Protein AF-A0A849G4I5-F1 (afdb_monomer_lite)

Radius of gyration: 24.37 Å; chains: 1; bounding box: 52×39×66 Å

Structure (mmCIF, N/CA/C/O backbone):
data_AF-A0A849G4I5-F1
#
_entry.id   AF-A0A849G4I5-F1
#
loop_
_atom_site.group_PDB
_atom_site.id
_atom_site.type_symbol
_atom_site.label_atom_id
_atom_site.label_alt_id
_atom_site.label_comp_id
_atom_site.label_asym_id
_atom_site.label_entity_id
_atom_site.label_seq_id
_atom_site.pdbx_PDB_ins_code
_atom_site.Cartn_x
_atom_site.Cartn_y
_atom_site.Cartn_z
_atom_site.occupancy
_atom_site.B_iso_or_equiv
_atom_site.auth_seq_id
_atom_site.auth_comp_id
_atom_site.auth_asym_id
_atom_site.auth_atom_id
_atom_site.pdbx_PDB_model_num
ATOM 1 N N . MET A 1 1 ? 16.549 16.801 -21.253 1.00 51.91 1 MET A N 1
ATOM 2 C CA . MET A 1 1 ? 15.344 16.477 -22.054 1.00 51.91 1 MET A CA 1
ATOM 3 C C . MET A 1 1 ? 15.715 15.483 -23.152 1.00 51.91 1 MET A C 1
ATOM 5 O O . MET A 1 1 ? 16.879 15.487 -23.543 1.00 51.91 1 MET A O 1
ATOM 9 N N . PRO A 1 2 ? 14.800 14.614 -23.624 1.00 62.91 2 PRO A N 1
ATOM 10 C CA . PRO A 1 2 ? 15.071 13.743 -24.768 1.00 62.91 2 PRO A CA 1
ATOM 11 C C . PRO A 1 2 ? 15.453 14.592 -25.987 1.00 62.91 2 PRO A C 1
ATOM 13 O O . PRO A 1 2 ? 14.759 15.556 -26.303 1.00 62.91 2 PRO A O 1
ATOM 16 N N . VAL A 1 3 ? 16.558 14.258 -26.652 1.00 73.12 3 VAL A N 1
ATOM 17 C CA . VAL A 1 3 ? 17.015 14.987 -27.844 1.00 73.12 3 VAL A CA 1
ATOM 18 C C . VAL A 1 3 ? 16.046 14.696 -28.995 1.00 73.12 3 VAL A C 1
ATOM 20 O O . VAL A 1 3 ? 15.722 13.534 -29.256 1.00 73.12 3 VAL A O 1
ATOM 23 N N . LYS A 1 4 ? 15.542 15.739 -29.669 1.00 69.81 4 LYS A N 1
ATOM 24 C CA . LYS A 1 4 ? 14.712 15.572 -30.875 1.00 69.81 4 LYS A CA 1
ATOM 25 C C . 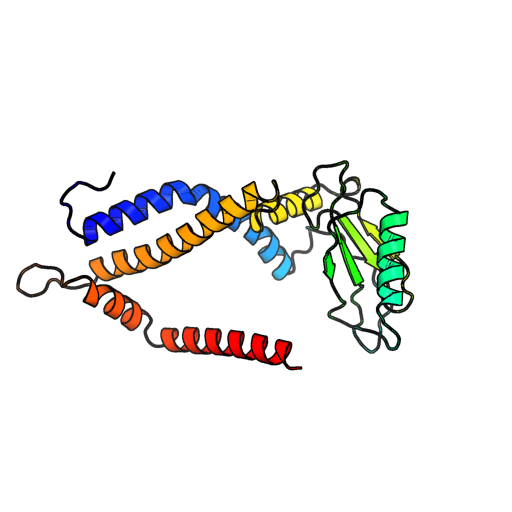LYS A 1 4 ? 15.527 14.822 -31.936 1.00 69.81 4 LYS A C 1
ATOM 27 O O . LYS A 1 4 ? 16.663 15.192 -32.199 1.00 69.81 4 LYS A O 1
ATOM 32 N N . GLY A 1 5 ? 14.958 13.760 -32.509 1.00 73.81 5 GLY A N 1
ATOM 33 C CA . GLY A 1 5 ? 15.637 12.903 -33.492 1.00 73.81 5 GLY A CA 1
ATOM 34 C C . GLY A 1 5 ? 16.499 11.777 -32.905 1.00 73.81 5 GLY A C 1
ATOM 35 O O . GLY A 1 5 ? 17.074 11.012 -33.669 1.00 73.81 5 GLY A O 1
ATOM 36 N N . ALA A 1 6 ? 16.577 11.633 -31.575 1.00 74.75 6 ALA A N 1
ATOM 37 C CA . ALA A 1 6 ? 17.298 10.520 -30.961 1.00 74.75 6 ALA A CA 1
ATOM 38 C C . ALA A 1 6 ? 16.664 9.164 -31.298 1.00 74.75 6 ALA A C 1
ATOM 40 O O . ALA A 1 6 ? 15.434 9.026 -31.338 1.00 74.75 6 ALA A O 1
ATOM 41 N N . ASP A 1 7 ? 17.514 8.149 -31.448 1.00 82.00 7 ASP A N 1
ATOM 42 C CA . ASP A 1 7 ? 17.072 6.782 -31.667 1.00 82.00 7 ASP A CA 1
ATOM 43 C C . ASP A 1 7 ? 16.205 6.274 -30.485 1.00 82.00 7 ASP A C 1
ATOM 45 O O . ASP A 1 7 ? 16.305 6.767 -29.346 1.00 82.00 7 ASP A O 1
ATOM 49 N N . PRO A 1 8 ? 15.341 5.268 -30.711 1.00 79.81 8 PRO A N 1
ATOM 50 C CA . PRO A 1 8 ? 14.417 4.780 -29.691 1.00 79.81 8 PRO A CA 1
ATOM 51 C C . PRO A 1 8 ? 15.086 4.301 -28.394 1.00 79.81 8 PRO A C 1
ATOM 53 O O . PRO A 1 8 ? 14.484 4.429 -27.323 1.00 79.81 8 PRO A O 1
ATOM 56 N N . ARG A 1 9 ? 16.311 3.756 -28.451 1.00 79.50 9 ARG A N 1
ATOM 57 C CA . ARG A 1 9 ? 17.055 3.288 -27.270 1.00 79.50 9 ARG A CA 1
ATOM 58 C C . ARG A 1 9 ? 17.538 4.473 -26.445 1.00 79.50 9 ARG A C 1
ATOM 60 O O . ARG A 1 9 ? 17.309 4.487 -25.232 1.00 79.50 9 ARG A O 1
ATOM 67 N N . THR A 1 10 ? 18.127 5.480 -27.083 1.00 83.75 10 THR A N 1
ATOM 68 C CA . THR A 1 10 ? 18.564 6.706 -26.399 1.00 83.75 10 THR A CA 1
ATOM 69 C C . THR A 1 10 ? 17.386 7.434 -25.759 1.00 83.75 10 THR A C 1
ATOM 71 O O . THR A 1 10 ? 17.468 7.850 -24.599 1.00 83.75 10 THR A O 1
ATOM 74 N N . ARG A 1 11 ? 16.243 7.507 -26.452 1.00 85.75 11 ARG A N 1
ATOM 75 C CA . ARG A 1 11 ? 15.014 8.105 -25.915 1.00 85.75 11 ARG A CA 1
ATOM 76 C C . ARG A 1 11 ? 14.490 7.358 -24.685 1.00 85.75 11 ARG A C 1
ATOM 78 O O . ARG A 1 11 ? 14.180 8.001 -23.686 1.00 85.75 11 ARG A O 1
ATOM 85 N N . ARG A 1 12 ? 14.431 6.019 -24.718 1.00 86.62 12 ARG A N 1
ATOM 86 C CA . ARG A 1 12 ? 14.020 5.203 -23.555 1.00 86.62 12 ARG A CA 1
ATOM 87 C C . ARG A 1 12 ? 14.953 5.391 -22.363 1.00 86.62 12 ARG A C 1
ATOM 89 O O . ARG A 1 12 ? 14.475 5.606 -21.256 1.00 86.62 12 ARG A O 1
ATOM 96 N N . ALA A 1 13 ? 16.267 5.363 -22.585 1.00 88.31 13 ALA A N 1
ATOM 97 C CA . ALA A 1 13 ? 17.242 5.577 -21.517 1.00 88.31 13 ALA A CA 1
ATOM 98 C C . ALA A 1 13 ? 17.135 6.986 -20.907 1.00 88.31 13 ALA A C 1
ATOM 100 O O . ALA A 1 13 ? 17.281 7.145 -19.696 1.00 88.31 13 ALA A O 1
ATOM 101 N N . ALA A 1 14 ? 16.857 8.008 -21.724 1.00 91.75 14 ALA A N 1
ATOM 102 C CA . ALA A 1 14 ? 16.628 9.367 -21.244 1.00 91.75 14 ALA A CA 1
ATOM 103 C C . ALA A 1 14 ? 15.360 9.469 -20.383 1.00 91.75 14 ALA A C 1
ATOM 105 O O . ALA A 1 14 ? 15.426 10.040 -19.295 1.00 91.75 14 ALA A O 1
ATOM 106 N N . TRP A 1 15 ? 14.242 8.886 -20.832 1.00 92.38 15 TRP A N 1
ATOM 107 C CA . TRP A 1 15 ? 13.005 8.845 -20.047 1.00 92.38 15 TRP A CA 1
ATOM 108 C C . TRP A 1 15 ? 13.170 8.055 -18.750 1.00 92.38 15 TRP A C 1
ATOM 110 O O . TRP A 1 15 ? 12.799 8.564 -17.704 1.00 92.38 15 TRP A O 1
ATOM 120 N N . HIS A 1 16 ? 13.806 6.880 -18.788 1.00 94.38 16 HIS A N 1
ATOM 121 C CA . HIS A 1 16 ? 14.104 6.084 -17.593 1.00 94.38 16 HIS A CA 1
ATOM 122 C C . HIS A 1 16 ? 14.866 6.899 -16.540 1.00 94.38 16 HIS A C 1
ATOM 124 O O . HIS A 1 16 ? 14.446 6.966 -15.389 1.00 94.38 16 HIS A O 1
ATOM 130 N N . ARG A 1 17 ? 15.963 7.567 -16.934 1.00 94.69 17 ARG A N 1
ATOM 131 C CA . ARG A 1 17 ? 16.753 8.399 -16.010 1.00 94.69 17 ARG A CA 1
ATOM 132 C C . ARG A 1 17 ? 15.948 9.570 -15.457 1.00 94.69 17 ARG A C 1
ATOM 134 O O . ARG A 1 17 ? 16.022 9.836 -14.264 1.00 94.69 17 ARG A O 1
ATOM 141 N N . LEU A 1 18 ? 15.195 10.262 -16.315 1.00 95.62 18 LEU A N 1
ATOM 142 C CA . LEU A 1 18 ? 14.376 11.396 -15.896 1.00 95.62 18 LEU A CA 1
ATOM 143 C C . LEU A 1 18 ? 13.316 10.953 -14.882 1.00 95.62 18 LEU A C 1
ATOM 145 O O . LEU A 1 18 ? 13.235 11.530 -13.803 1.00 95.62 18 LEU A O 1
ATOM 149 N N . THR A 1 19 ? 12.560 9.900 -15.196 1.00 95.88 19 THR A N 1
ATOM 150 C CA . THR A 1 19 ? 11.563 9.328 -14.287 1.00 95.88 19 THR A CA 1
ATOM 151 C C . THR A 1 19 ? 12.204 8.864 -12.982 1.00 95.88 19 THR A C 1
ATOM 153 O O . THR A 1 19 ? 11.684 9.166 -11.914 1.00 95.88 19 THR A O 1
ATOM 156 N N . GLY A 1 20 ? 13.363 8.201 -13.047 1.00 96.00 20 GLY A N 1
ATOM 157 C CA . GLY A 1 20 ? 14.089 7.734 -11.866 1.00 96.00 20 GLY A CA 1
ATOM 158 C C . GLY A 1 20 ? 14.468 8.862 -10.907 1.00 96.00 20 GLY A C 1
ATOM 159 O O . GLY A 1 20 ? 14.247 8.728 -9.711 1.00 96.00 20 GLY A O 1
ATOM 160 N N . VAL A 1 21 ? 14.964 9.996 -11.414 1.00 96.88 21 VAL A N 1
ATOM 161 C CA . VAL A 1 21 ? 15.316 11.156 -10.573 1.00 96.88 21 VAL A CA 1
ATOM 162 C C . VAL A 1 21 ? 14.089 11.738 -9.870 1.00 96.88 21 VAL A C 1
ATOM 164 O O . VAL A 1 21 ? 14.151 12.023 -8.678 1.00 96.88 21 VAL A O 1
ATOM 167 N N . TRP A 1 22 ? 12.969 11.886 -10.581 1.00 95.56 22 TRP A N 1
ATOM 168 C CA . TRP A 1 22 ? 11.752 12.474 -10.010 1.00 95.56 22 TRP A CA 1
ATOM 169 C C . TRP A 1 22 ? 11.032 11.552 -9.025 1.00 95.56 22 TRP A C 1
ATOM 171 O O . TRP A 1 22 ? 10.398 12.033 -8.092 1.00 95.56 22 TRP A O 1
ATOM 181 N N . ILE A 1 23 ? 11.136 10.237 -9.216 1.00 96.38 23 ILE A N 1
ATOM 182 C CA . ILE A 1 23 ? 10.439 9.241 -8.391 1.00 96.38 23 ILE A CA 1
ATOM 183 C C . ILE A 1 23 ? 11.333 8.702 -7.264 1.00 96.38 23 ILE A C 1
ATOM 185 O O . ILE A 1 23 ? 10.830 8.130 -6.300 1.00 96.38 23 ILE A O 1
ATOM 189 N N . ALA A 1 24 ? 12.648 8.933 -7.311 1.00 96.19 24 ALA A N 1
ATOM 190 C CA . ALA A 1 24 ? 13.578 8.495 -6.272 1.00 96.19 24 ALA A CA 1
ATOM 191 C C . ALA A 1 24 ? 13.177 8.925 -4.846 1.00 96.19 24 ALA A C 1
ATOM 193 O O . ALA A 1 24 ? 13.181 8.054 -3.976 1.00 96.19 24 ALA A O 1
ATOM 194 N N . PRO A 1 25 ? 12.765 10.181 -4.569 1.00 95.00 25 PRO A N 1
ATOM 195 C CA . PRO A 1 25 ? 12.308 10.556 -3.229 1.00 95.00 25 PRO A CA 1
ATOM 196 C C . PRO A 1 25 ? 11.107 9.728 -2.758 1.00 95.00 25 PRO A C 1
ATOM 198 O O . PRO A 1 25 ? 11.078 9.275 -1.616 1.00 95.00 25 PRO A O 1
ATOM 201 N N . PHE A 1 26 ? 10.149 9.467 -3.653 1.00 94.81 26 PHE A N 1
ATOM 202 C CA . PHE A 1 26 ? 8.999 8.607 -3.378 1.00 94.81 26 PHE A CA 1
ATOM 203 C C . PHE A 1 26 ? 9.421 7.160 -3.086 1.00 94.81 26 PHE A C 1
ATOM 205 O O . PHE A 1 26 ? 8.926 6.566 -2.128 1.00 94.81 26 PHE A O 1
ATOM 212 N N . LEU A 1 27 ? 10.351 6.596 -3.866 1.00 94.75 27 LEU A N 1
ATOM 213 C CA . LEU A 1 27 ? 10.855 5.236 -3.645 1.00 94.75 27 LEU A CA 1
ATOM 214 C C . LEU A 1 27 ? 11.592 5.120 -2.315 1.00 94.75 27 LEU A C 1
ATOM 216 O O . LEU A 1 27 ? 11.387 4.147 -1.597 1.00 94.75 27 LEU A O 1
ATOM 220 N N . ILE A 1 28 ? 12.409 6.116 -1.966 1.00 95.50 28 ILE A N 1
ATOM 221 C CA . ILE A 1 28 ? 13.122 6.162 -0.686 1.00 95.50 28 ILE A CA 1
ATOM 222 C C . ILE A 1 28 ? 12.119 6.238 0.468 1.00 95.50 28 ILE A C 1
ATOM 224 O O . ILE A 1 28 ? 12.192 5.427 1.388 1.00 95.50 28 ILE A O 1
ATOM 228 N N . ALA A 1 29 ? 11.149 7.153 0.402 1.00 92.75 29 ALA A N 1
ATOM 229 C CA . ALA A 1 29 ? 10.120 7.288 1.430 1.00 92.75 29 ALA A CA 1
ATOM 230 C C . ALA A 1 29 ? 9.301 5.992 1.591 1.00 92.75 29 ALA A C 1
ATOM 232 O O . ALA A 1 29 ? 9.108 5.507 2.707 1.00 92.75 29 ALA A O 1
ATOM 233 N N . SER A 1 30 ? 8.894 5.381 0.476 1.00 91.88 30 SER A N 1
ATOM 234 C CA . SER A 1 30 ? 8.151 4.117 0.468 1.00 91.88 30 SER A CA 1
ATOM 235 C C . SER A 1 30 ? 8.985 2.954 1.009 1.00 91.88 30 SER A C 1
ATOM 237 O O . SER A 1 30 ? 8.466 2.124 1.756 1.00 91.88 30 SER A O 1
ATOM 239 N N . ALA A 1 31 ? 10.280 2.892 0.685 1.00 92.81 31 ALA A N 1
ATOM 240 C CA . ALA A 1 31 ? 11.199 1.875 1.195 1.00 92.81 31 ALA A CA 1
ATOM 241 C C . ALA A 1 31 ? 11.412 2.008 2.708 1.00 92.81 31 ALA A C 1
ATOM 243 O O . ALA A 1 31 ? 11.365 1.004 3.416 1.00 92.81 31 ALA A O 1
ATOM 244 N N . LEU A 1 32 ? 11.573 3.233 3.219 1.00 91.38 32 LEU A N 1
ATOM 245 C CA . LEU A 1 32 ? 11.675 3.493 4.658 1.00 91.38 32 LEU A CA 1
ATOM 246 C C . LEU A 1 32 ? 10.391 3.093 5.394 1.00 91.38 32 LEU A C 1
ATOM 248 O O . LEU A 1 32 ? 10.459 2.400 6.407 1.00 91.38 32 LEU A O 1
ATOM 252 N N . GLY A 1 33 ? 9.221 3.448 4.852 1.00 88.75 33 GLY A N 1
ATOM 253 C CA . GLY A 1 33 ? 7.939 2.981 5.386 1.00 88.75 33 GLY A CA 1
ATOM 254 C C . GLY A 1 33 ? 7.845 1.451 5.389 1.00 88.75 33 GLY A C 1
ATOM 255 O O . GLY A 1 33 ? 7.500 0.846 6.401 1.00 88.75 33 GLY A O 1
ATOM 256 N N . SER A 1 34 ? 8.248 0.814 4.286 1.00 88.25 34 SER A N 1
ATOM 257 C CA . SER A 1 34 ? 8.263 -0.651 4.145 1.00 88.25 34 SER A CA 1
ATOM 258 C C . SER A 1 34 ? 9.202 -1.333 5.140 1.00 88.25 34 SER A C 1
ATOM 260 O O . SER A 1 34 ? 8.882 -2.413 5.629 1.00 88.25 34 SER A O 1
ATOM 262 N N . ALA A 1 35 ? 10.338 -0.716 5.477 1.00 88.44 35 ALA A N 1
ATOM 263 C CA . ALA A 1 35 ? 11.288 -1.263 6.441 1.00 88.44 35 ALA A CA 1
ATOM 264 C C . ALA A 1 35 ? 10.671 -1.413 7.840 1.00 88.44 35 ALA A C 1
ATOM 266 O O . ALA A 1 35 ? 10.953 -2.397 8.520 1.00 88.44 35 ALA A O 1
ATOM 267 N N . VAL A 1 36 ? 9.778 -0.502 8.243 1.00 84.75 36 VAL A N 1
ATOM 268 C CA . VAL A 1 36 ? 9.032 -0.615 9.510 1.00 84.75 36 VAL A CA 1
ATOM 269 C C . VAL A 1 36 ? 8.116 -1.844 9.498 1.00 84.75 36 VAL A C 1
ATOM 271 O O . VAL A 1 36 ? 8.096 -2.615 10.458 1.00 84.75 36 VAL A O 1
ATOM 274 N N . PHE A 1 37 ? 7.397 -2.079 8.397 1.00 81.88 37 PHE A N 1
ATOM 275 C CA . PHE A 1 37 ? 6.544 -3.265 8.252 1.00 81.88 37 PHE A CA 1
ATOM 276 C C . PHE A 1 37 ? 7.353 -4.557 8.167 1.00 81.88 37 PHE A C 1
ATOM 278 O O . PHE A 1 37 ? 6.976 -5.551 8.784 1.00 81.88 37 PHE A O 1
ATOM 285 N N . PHE A 1 38 ? 8.480 -4.540 7.456 1.00 86.31 38 PHE A N 1
ATOM 286 C CA . PHE A 1 38 ? 9.391 -5.675 7.389 1.00 86.31 38 PHE A CA 1
ATOM 287 C C . PHE A 1 38 ? 9.959 -6.016 8.769 1.00 86.31 38 PHE A C 1
ATOM 289 O O . PHE A 1 38 ? 9.920 -7.177 9.162 1.00 86.31 38 PHE A O 1
ATOM 296 N N . ALA A 1 39 ? 10.403 -5.013 9.536 1.00 85.31 39 ALA A N 1
ATOM 297 C CA . ALA A 1 39 ? 10.867 -5.192 10.910 1.00 85.31 39 ALA A CA 1
ATOM 298 C C . ALA A 1 39 ? 9.790 -5.862 11.779 1.00 85.31 39 ALA A C 1
ATOM 300 O O . ALA A 1 39 ? 10.074 -6.835 12.474 1.00 85.31 39 ALA A O 1
ATOM 301 N N . ASN A 1 40 ? 8.540 -5.401 11.682 1.00 78.38 40 ASN A N 1
ATOM 302 C CA . ASN A 1 40 ? 7.423 -6.030 12.383 1.00 78.38 40 ASN A CA 1
ATOM 303 C C . ASN A 1 40 ? 7.191 -7.485 11.926 1.00 78.38 40 ASN A C 1
ATOM 305 O O . ASN A 1 40 ? 6.998 -8.367 12.760 1.00 78.38 40 ASN A O 1
ATOM 309 N N . ALA A 1 41 ? 7.259 -7.753 10.617 1.00 80.25 41 ALA A N 1
ATOM 310 C CA . ALA A 1 41 ? 7.061 -9.087 10.047 1.00 80.25 41 ALA A CA 1
ATOM 311 C C . ALA A 1 41 ? 8.133 -10.100 10.486 1.00 80.25 41 ALA A C 1
ATOM 313 O O . ALA A 1 41 ? 7.824 -11.277 10.650 1.00 80.25 41 ALA A O 1
ATOM 314 N N . VAL A 1 42 ? 9.371 -9.654 10.727 1.00 85.94 42 VAL A N 1
ATOM 315 C CA . VAL A 1 42 ? 10.456 -10.505 11.257 1.00 85.94 42 VAL A CA 1
ATOM 316 C C . VAL A 1 42 ? 10.476 -10.584 12.791 1.00 85.94 42 VAL A C 1
ATOM 318 O O . VAL A 1 42 ? 11.439 -11.075 13.374 1.00 85.94 42 VAL A O 1
ATOM 321 N N . GLY A 1 43 ? 9.415 -10.117 13.457 1.00 78.94 43 GLY A N 1
ATOM 322 C CA . GLY A 1 43 ? 9.228 -10.254 14.904 1.00 78.94 43 GLY A CA 1
ATOM 323 C C . GLY A 1 43 ? 9.750 -9.084 15.736 1.00 78.94 43 GLY A C 1
ATOM 324 O O . GLY A 1 43 ? 9.715 -9.147 16.966 1.00 78.94 43 GLY A O 1
ATOM 325 N N . TRP A 1 44 ? 10.194 -7.989 15.114 1.00 78.88 44 TRP A N 1
ATOM 326 C CA . TRP A 1 44 ? 10.614 -6.796 15.845 1.00 78.88 44 TRP A CA 1
ATOM 327 C C . TRP A 1 44 ? 9.397 -5.948 16.250 1.00 78.88 44 TRP A C 1
ATOM 329 O O . TRP A 1 44 ? 9.059 -4.941 15.624 1.00 78.88 44 TRP A O 1
ATOM 339 N N . LYS A 1 45 ? 8.719 -6.374 17.320 1.00 68.94 45 LYS A N 1
ATOM 340 C CA . LYS A 1 45 ? 7.445 -5.820 17.816 1.00 68.94 45 LYS A CA 1
ATOM 341 C C . LYS A 1 45 ? 7.576 -4.515 18.629 1.00 68.94 45 LYS A C 1
ATOM 343 O O . LYS A 1 45 ? 6.935 -4.357 19.659 1.00 68.94 45 LYS A O 1
ATOM 348 N N . VAL A 1 46 ? 8.408 -3.559 18.208 1.00 63.53 46 VAL A N 1
ATOM 349 C CA . VAL A 1 46 ? 8.642 -2.318 18.996 1.00 63.53 46 VAL A CA 1
ATOM 350 C C . VAL A 1 46 ? 7.632 -1.209 18.654 1.00 63.53 46 VAL A C 1
ATOM 352 O O . VAL A 1 46 ? 7.539 -0.200 19.345 1.00 63.53 46 VAL A O 1
ATOM 355 N N . TRP A 1 47 ? 6.831 -1.396 17.601 1.00 63.34 47 TRP A N 1
ATOM 356 C CA . TRP A 1 47 ? 6.102 -0.311 16.929 1.00 63.34 47 TRP A CA 1
ATOM 357 C C . TRP A 1 47 ? 4.632 -0.154 17.350 1.00 63.34 47 TRP A C 1
ATOM 359 O O . TRP A 1 47 ? 4.017 0.866 17.039 1.00 63.34 47 TRP A O 1
ATOM 369 N N . MET A 1 48 ? 4.053 -1.131 18.054 1.00 62.25 48 MET A N 1
ATOM 370 C CA . MET A 1 48 ? 2.703 -1.051 18.622 1.00 62.25 48 MET A CA 1
ATOM 371 C C . MET A 1 48 ? 2.665 -1.767 19.974 1.00 62.25 48 MET A C 1
ATOM 373 O O . MET A 1 48 ? 3.233 -2.853 20.075 1.00 62.25 48 MET A O 1
ATOM 377 N N . PRO A 1 49 ? 1.976 -1.214 20.985 1.00 64.94 49 PRO A N 1
ATOM 378 C CA . PRO A 1 49 ? 1.550 -1.999 22.131 1.00 64.94 49 PRO A CA 1
ATOM 379 C C . PRO A 1 49 ? 0.756 -3.196 21.626 1.00 64.94 49 PRO A C 1
ATOM 381 O O . PRO A 1 49 ? -0.089 -3.051 20.733 1.00 64.94 49 PRO A O 1
ATOM 384 N N . GLU A 1 50 ? 1.060 -4.375 22.157 1.00 67.75 50 GLU A N 1
ATOM 385 C CA . GLU A 1 50 ? 0.229 -5.533 21.879 1.00 67.75 50 GLU A CA 1
ATOM 386 C C . GLU A 1 50 ? -1.178 -5.253 22.417 1.00 67.75 50 GLU A C 1
ATOM 388 O O . GLU A 1 50 ? -1.312 -4.676 23.502 1.00 67.75 50 GLU A O 1
ATOM 393 N N . PRO A 1 51 ? -2.222 -5.570 21.634 1.00 69.00 51 PRO A N 1
ATOM 394 C CA . PRO A 1 51 ? -3.569 -5.484 22.152 1.00 69.00 51 PRO A CA 1
ATOM 395 C C . PRO A 1 51 ? -3.706 -6.444 23.332 1.00 69.00 51 PRO A C 1
ATOM 397 O O . PRO A 1 51 ? -3.091 -7.515 23.334 1.00 69.00 51 PRO A O 1
ATOM 400 N N . ASP A 1 52 ? -4.526 -6.068 24.305 1.00 72.25 52 ASP A N 1
ATOM 401 C CA . ASP A 1 52 ? -4.839 -6.932 25.432 1.00 72.25 52 ASP A CA 1
ATOM 402 C C . ASP A 1 52 ? -5.357 -8.269 24.899 1.00 72.25 52 ASP A C 1
ATOM 404 O O . ASP A 1 52 ? -6.216 -8.323 24.009 1.00 72.25 52 ASP A O 1
ATOM 408 N N . ALA A 1 53 ? -4.791 -9.356 25.422 1.00 69.56 53 ALA A N 1
ATOM 409 C CA . ALA A 1 53 ? -5.188 -10.691 25.020 1.00 69.56 53 ALA A CA 1
ATOM 410 C C . ALA A 1 53 ? -6.677 -10.883 25.334 1.00 69.56 53 ALA A C 1
ATOM 412 O O . ALA A 1 53 ? -7.113 -10.734 26.477 1.00 69.56 53 ALA A O 1
ATOM 413 N N . VAL A 1 54 ? -7.459 -11.231 24.315 1.00 80.12 54 VAL A N 1
ATOM 414 C CA . VAL A 1 54 ? -8.826 -11.714 24.516 1.00 80.12 54 VAL A CA 1
ATOM 415 C C . VAL A 1 54 ? -8.780 -13.182 24.922 1.00 80.12 54 VAL A C 1
ATOM 417 O O . VAL A 1 54 ? -7.822 -13.896 24.613 1.00 80.12 54 VAL A O 1
ATOM 420 N N . ALA A 1 55 ? -9.812 -13.642 25.631 1.00 81.81 55 ALA A N 1
ATOM 421 C CA . ALA A 1 55 ? -9.905 -15.041 26.027 1.00 81.81 55 ALA A CA 1
ATOM 422 C C . ALA A 1 55 ? -9.764 -15.956 24.800 1.00 81.81 55 ALA A C 1
ATOM 424 O O . ALA A 1 55 ? -10.353 -15.690 23.750 1.00 81.81 55 ALA A O 1
ATOM 425 N N . GLN A 1 56 ? -8.982 -17.029 24.942 1.00 85.19 56 GLN A N 1
ATOM 426 C CA . GLN A 1 56 ? -8.779 -17.999 23.873 1.00 85.19 56 GLN A CA 1
ATOM 427 C C . GLN A 1 56 ? -10.107 -18.686 23.538 1.00 85.19 56 GLN A C 1
ATOM 429 O O . GLN A 1 56 ? -10.776 -19.229 24.419 1.00 85.19 56 GLN A O 1
ATOM 434 N N . ARG A 1 57 ? -10.484 -18.659 22.260 1.00 87.56 57 ARG A N 1
ATOM 435 C CA . ARG A 1 57 ? -11.708 -19.290 21.748 1.00 87.56 57 ARG A CA 1
ATOM 436 C C . ARG A 1 57 ? -11.395 -20.581 20.992 1.00 87.56 57 ARG A C 1
ATOM 438 O O . ARG A 1 57 ? -10.235 -20.890 20.730 1.00 87.56 57 ARG A O 1
ATOM 445 N N . ALA A 1 58 ? -12.441 -21.335 20.653 1.00 86.50 58 ALA A N 1
ATOM 446 C CA . ALA A 1 58 ? -12.325 -22.495 19.768 1.00 86.50 58 ALA A CA 1
ATOM 447 C C . ALA A 1 58 ? -12.067 -22.059 18.315 1.00 86.50 58 ALA A C 1
ATOM 449 O O . ALA A 1 58 ? -11.149 -22.562 17.674 1.00 86.50 58 ALA A O 1
ATOM 450 N N . ASP A 1 59 ? -12.817 -21.057 17.850 1.00 87.62 59 ASP A N 1
ATOM 451 C CA . ASP A 1 59 ? -12.738 -20.511 16.497 1.00 87.62 59 ASP A CA 1
ATOM 452 C C . ASP A 1 59 ? -12.355 -19.017 16.514 1.00 87.62 59 ASP A C 1
ATOM 454 O O . ASP A 1 59 ? -12.665 -18.314 17.487 1.00 87.62 59 ASP A O 1
ATOM 458 N N . PRO A 1 60 ? -11.706 -18.493 15.449 1.00 85.81 60 PRO A N 1
ATOM 459 C CA . PRO A 1 60 ? -11.409 -17.063 15.311 1.00 85.81 60 PRO A CA 1
ATOM 460 C C . PRO A 1 60 ? -12.653 -16.190 15.467 1.00 85.81 60 PRO A C 1
ATOM 462 O O . PRO A 1 60 ? -12.651 -15.219 16.227 1.00 85.81 60 PRO A O 1
ATOM 465 N N . VAL A 1 61 ? -13.730 -16.598 14.798 1.00 88.62 61 VAL A N 1
ATOM 466 C CA . VAL A 1 61 ? -15.053 -15.987 14.880 1.00 88.62 61 VAL A CA 1
ATOM 467 C C . VAL A 1 61 ? -15.936 -16.912 15.726 1.00 88.62 61 VAL A C 1
ATOM 469 O O . VAL A 1 61 ? -16.241 -18.015 15.276 1.00 88.62 61 VAL A O 1
ATOM 472 N N . PRO A 1 62 ? -16.313 -16.520 16.957 1.00 87.88 62 PRO A N 1
ATOM 473 C CA . PRO A 1 62 ? -17.091 -17.380 17.840 1.00 87.88 62 PRO A CA 1
ATOM 474 C C . PRO A 1 62 ? -18.509 -17.626 17.323 1.00 87.88 62 PRO A C 1
ATOM 476 O O . PRO A 1 62 ? -19.092 -16.807 16.610 1.00 87.88 62 PRO A O 1
ATOM 479 N N . ALA A 1 63 ? -19.099 -18.736 17.768 1.00 86.31 63 ALA A N 1
ATOM 480 C CA . ALA A 1 63 ? -20.516 -19.003 17.567 1.00 86.31 63 ALA A CA 1
ATOM 481 C C . ALA A 1 63 ? -21.363 -17.856 18.148 1.00 86.31 63 ALA A C 1
ATOM 483 O O . ALA A 1 63 ? -21.187 -17.467 19.302 1.00 86.31 63 ALA A O 1
ATOM 484 N N . GLY A 1 64 ? -22.275 -17.316 17.336 1.00 84.88 64 GLY A N 1
ATOM 485 C CA . GLY A 1 64 ? -23.092 -16.155 17.703 1.00 84.88 64 GLY A CA 1
ATOM 486 C C . GLY A 1 64 ? -22.451 -14.796 17.401 1.00 84.88 64 GLY A C 1
ATOM 487 O O . GLY A 1 64 ? -23.073 -13.777 17.687 1.00 84.88 64 GLY A O 1
ATOM 488 N N . PHE A 1 65 ? -21.254 -14.753 16.803 1.00 90.25 65 PHE A N 1
ATOM 489 C CA . PHE A 1 65 ? -20.742 -13.519 16.213 1.00 90.25 65 PHE A CA 1
ATOM 490 C C . PHE A 1 65 ? -21.566 -13.152 14.975 1.00 90.25 65 PHE A C 1
ATOM 492 O O . PHE A 1 65 ? -21.583 -13.883 13.985 1.00 90.25 65 PHE A O 1
ATOM 499 N N . ASP A 1 66 ? -22.228 -12.003 15.027 1.00 91.62 66 ASP A N 1
ATOM 500 C CA . ASP A 1 66 ? -23.048 -11.473 13.946 1.00 91.62 66 ASP A CA 1
ATOM 501 C C . ASP A 1 66 ? -22.832 -9.960 13.770 1.00 91.62 66 ASP A C 1
ATOM 503 O O . ASP A 1 66 ? -21.997 -9.334 14.434 1.00 91.62 66 ASP A O 1
ATOM 507 N N . GLY A 1 67 ? -23.597 -9.356 12.858 1.00 90.69 67 GLY A N 1
ATOM 508 C CA . GLY A 1 67 ? -23.553 -7.911 12.635 1.00 90.69 67 GLY A CA 1
ATOM 509 C C . GLY A 1 67 ? -23.879 -7.099 13.892 1.00 90.69 67 GLY A C 1
ATOM 510 O O . GLY A 1 67 ? -23.262 -6.064 14.114 1.00 90.69 67 GLY A O 1
ATOM 511 N N . ALA A 1 68 ? -24.761 -7.590 14.768 1.00 93.19 68 ALA A N 1
ATOM 512 C CA . ALA A 1 68 ? -25.133 -6.880 15.987 1.00 93.19 68 ALA A CA 1
ATOM 513 C C . ALA A 1 68 ? -24.000 -6.876 17.024 1.00 93.19 68 ALA A C 1
ATOM 515 O O . ALA A 1 68 ? -23.840 -5.899 17.759 1.00 93.19 68 ALA A O 1
ATOM 516 N N . VAL A 1 69 ? -23.203 -7.948 17.106 1.00 93.12 69 VAL A N 1
ATOM 517 C CA . VAL A 1 69 ? -21.973 -7.970 17.918 1.00 93.12 69 VAL A CA 1
ATOM 518 C C . VAL A 1 69 ? -20.982 -6.932 17.400 1.00 93.12 69 VAL A C 1
ATOM 520 O O . VAL A 1 69 ? -20.445 -6.154 18.191 1.00 93.12 69 VAL A O 1
ATOM 523 N N . LEU A 1 70 ? -20.771 -6.886 16.084 1.00 92.50 70 LEU A N 1
ATOM 524 C CA . LEU A 1 70 ? -19.868 -5.913 15.476 1.00 92.50 70 LEU A CA 1
ATOM 525 C C . LEU A 1 70 ? -20.347 -4.471 15.701 1.00 92.50 70 LEU A C 1
ATOM 527 O O . LEU A 1 70 ? -19.545 -3.614 16.077 1.00 92.50 70 LEU A O 1
ATOM 531 N N . ASP A 1 71 ? -21.646 -4.217 15.551 1.00 93.00 71 ASP A N 1
ATOM 532 C CA . ASP A 1 71 ? -22.246 -2.907 15.802 1.00 93.00 71 ASP A CA 1
ATOM 533 C C . ASP A 1 71 ? -22.030 -2.460 17.248 1.00 93.00 71 ASP A C 1
ATOM 535 O O . ASP A 1 71 ? -21.655 -1.310 17.476 1.00 93.00 71 ASP A O 1
ATOM 539 N N . ARG A 1 72 ? -22.176 -3.361 18.232 1.00 94.12 72 ARG A N 1
ATOM 540 C CA . ARG A 1 72 ? -21.881 -3.042 19.641 1.00 94.12 72 ARG A CA 1
ATOM 541 C C . ARG A 1 72 ? -20.431 -2.621 19.847 1.00 94.12 72 ARG A C 1
ATOM 543 O O . ARG A 1 72 ? -20.187 -1.648 20.559 1.00 94.12 72 ARG A O 1
ATOM 550 N N . ILE A 1 73 ? -19.483 -3.302 19.203 1.00 92.12 73 ILE A N 1
ATOM 551 C CA . ILE A 1 73 ? 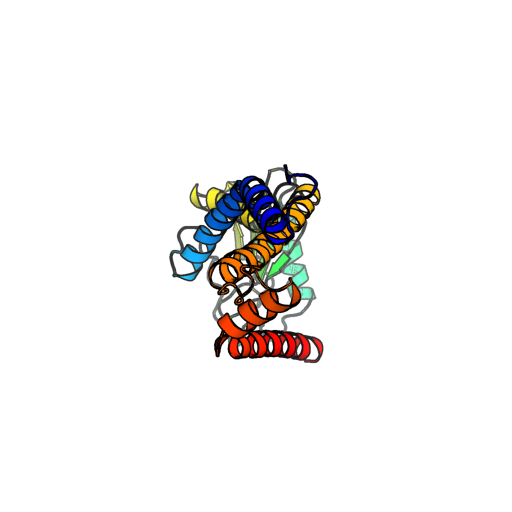-18.063 -2.936 19.276 1.00 92.12 73 ILE A CA 1
ATOM 552 C C . ILE A 1 73 ? -17.861 -1.544 18.670 1.00 92.12 73 ILE A C 1
ATOM 554 O O . ILE A 1 73 ? -17.295 -0.668 19.320 1.00 92.12 73 ILE A O 1
ATOM 558 N N . VAL A 1 74 ? -18.361 -1.309 17.454 1.00 90.50 74 VAL A N 1
ATOM 559 C CA . VAL A 1 74 ? -18.198 -0.029 16.746 1.00 90.50 74 VAL A CA 1
ATOM 560 C C . VAL A 1 74 ? -18.848 1.127 17.512 1.00 90.50 74 VAL A C 1
ATOM 562 O O . VAL A 1 74 ? -18.237 2.192 17.646 1.00 90.50 74 VAL A O 1
ATOM 565 N N . VAL A 1 75 ? -20.055 0.929 18.048 1.00 91.56 75 VAL A N 1
ATOM 566 C CA . VAL A 1 75 ? -20.741 1.905 18.906 1.00 91.56 75 VAL A CA 1
ATOM 567 C C . VAL A 1 75 ? -19.921 2.165 20.166 1.00 91.56 75 VAL A C 1
ATOM 569 O O . VAL A 1 75 ? -19.614 3.320 20.452 1.00 91.56 75 VAL A O 1
ATOM 572 N N . GLY A 1 76 ? -19.458 1.117 20.852 1.00 90.75 76 GLY A N 1
ATOM 573 C CA . GLY A 1 76 ? -18.628 1.252 22.049 1.00 90.75 76 GLY A CA 1
ATOM 574 C C . GLY A 1 76 ? -17.293 1.966 21.801 1.00 90.75 76 GLY A C 1
ATOM 575 O O . GLY A 1 76 ? -16.772 2.624 22.708 1.00 90.75 76 GLY A O 1
ATOM 576 N N . CYS A 1 77 ? -16.736 1.872 20.589 1.00 88.06 77 CYS A N 1
ATOM 577 C CA . CYS A 1 77 ? -15.560 2.642 20.182 1.00 88.06 77 CYS A CA 1
ATOM 578 C C . CYS A 1 77 ? -15.904 4.128 19.996 1.00 88.06 77 CYS A C 1
ATOM 580 O O . CYS A 1 77 ? -15.185 4.990 20.501 1.00 88.06 77 CYS A O 1
ATOM 582 N N . ARG A 1 78 ? -17.019 4.438 19.317 1.00 87.38 78 ARG A N 1
ATOM 583 C CA . ARG A 1 78 ? -17.485 5.819 19.086 1.00 87.38 78 ARG A CA 1
ATOM 584 C C . ARG A 1 78 ? -17.897 6.533 20.370 1.00 87.38 78 ARG A C 1
ATOM 586 O O . ARG A 1 78 ? -17.632 7.721 20.507 1.00 87.38 78 ARG A O 1
ATOM 593 N N . GLU A 1 79 ? -18.501 5.823 21.319 1.00 88.44 79 GLU A N 1
ATOM 594 C CA . GLU A 1 79 ? -18.849 6.378 22.635 1.00 88.44 79 GLU A CA 1
ATOM 595 C C . GLU A 1 79 ? -17.607 6.833 23.408 1.00 88.44 79 GLU A C 1
ATOM 597 O O . GLU A 1 79 ? -17.621 7.875 24.060 1.00 88.44 79 GLU A O 1
ATOM 602 N N . ARG A 1 80 ? -16.509 6.073 23.307 1.00 83.50 80 ARG A N 1
ATOM 603 C CA . ARG A 1 80 ? -15.236 6.403 23.962 1.00 83.50 80 ARG A CA 1
ATOM 604 C C . ARG A 1 80 ? -14.430 7.461 23.208 1.00 83.50 80 ARG A C 1
ATOM 606 O O . ARG A 1 80 ? -13.615 8.141 23.827 1.00 83.50 80 ARG A O 1
ATOM 613 N N . LEU A 1 81 ? -14.629 7.597 21.896 1.00 78.25 81 LEU A N 1
ATOM 614 C CA . LEU A 1 81 ? -13.968 8.601 21.068 1.00 78.25 81 LEU A CA 1
ATOM 615 C C . LEU A 1 81 ? -14.956 9.188 20.038 1.00 78.25 81 LEU A C 1
ATOM 617 O O . LEU A 1 81 ? -15.045 8.695 18.914 1.00 78.25 81 LEU A O 1
ATOM 621 N N . PRO A 1 82 ? -15.682 10.268 20.382 1.00 74.69 82 PRO A N 1
ATOM 622 C CA . PRO A 1 82 ? -16.723 10.837 19.517 1.00 74.69 82 PRO A CA 1
ATOM 623 C C . PRO A 1 82 ? -16.225 11.321 18.146 1.00 74.69 82 PRO A C 1
ATOM 625 O O . PRO A 1 82 ? -16.997 11.396 17.195 1.00 74.69 82 PRO A O 1
ATOM 628 N N . ALA A 1 83 ? -14.931 11.634 18.034 1.00 72.38 83 ALA A N 1
ATOM 629 C CA . ALA A 1 83 ? -14.278 12.063 16.797 1.00 72.38 83 ALA A CA 1
ATOM 630 C C . ALA A 1 83 ? -13.845 10.899 15.878 1.00 72.38 83 ALA A C 1
ATOM 632 O O . ALA A 1 83 ? -13.227 11.141 14.839 1.00 72.38 83 ALA A O 1
ATOM 633 N N . PHE A 1 84 ? -14.145 9.650 16.255 1.00 75.00 84 PHE A N 1
ATOM 634 C CA . PHE A 1 84 ? -13.735 8.441 15.544 1.00 75.00 84 PHE A CA 1
ATOM 635 C C . PHE A 1 84 ? -14.549 8.219 14.259 1.00 75.00 84 PHE A C 1
ATOM 637 O O . PHE A 1 84 ? -15.738 7.879 14.295 1.00 75.00 84 PHE A O 1
ATOM 644 N N . ARG A 1 85 ? -13.894 8.393 13.108 1.00 75.50 85 ARG A N 1
ATOM 645 C CA . ARG A 1 85 ? -14.480 8.256 11.762 1.00 75.50 85 ARG A CA 1
ATOM 646 C C . ARG A 1 85 ? -13.604 7.390 10.849 1.00 75.50 85 ARG A C 1
ATOM 648 O O . ARG A 1 85 ? -12.528 6.958 11.255 1.00 75.50 85 ARG A O 1
ATOM 655 N N . ASP A 1 86 ? -14.086 7.149 9.627 1.00 68.25 86 ASP A N 1
ATOM 656 C CA . ASP A 1 86 ? -13.389 6.403 8.565 1.00 68.25 86 ASP A CA 1
ATOM 657 C C .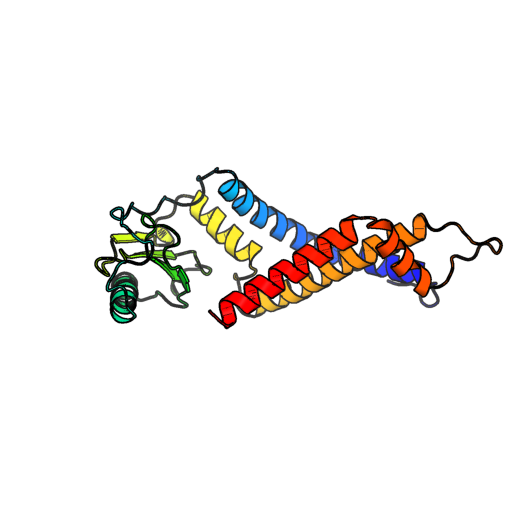 ASP A 1 86 ? -12.897 5.030 9.039 1.00 68.25 86 ASP A C 1
ATOM 659 O O . ASP A 1 86 ? -11.706 4.741 9.092 1.00 68.25 86 ASP A O 1
ATOM 663 N N . ILE A 1 87 ? -13.856 4.205 9.459 1.00 77.12 87 ILE A N 1
ATOM 664 C CA . ILE A 1 87 ? -13.593 2.986 10.214 1.00 77.12 87 ILE A CA 1
ATOM 665 C C . ILE A 1 87 ? -13.248 1.825 9.279 1.00 77.12 87 ILE A C 1
ATOM 667 O O . ILE A 1 87 ? -14.025 1.483 8.387 1.00 77.12 87 ILE A O 1
ATOM 671 N N . VAL A 1 88 ? -12.124 1.168 9.554 1.00 83.81 88 VAL A N 1
ATOM 672 C CA . VAL A 1 88 ? -11.783 -0.149 9.018 1.00 83.81 88 VAL A CA 1
ATOM 673 C C . VAL A 1 88 ? -11.885 -1.168 10.143 1.00 83.81 88 VAL A C 1
ATOM 675 O O . VAL A 1 88 ? -11.271 -1.023 11.198 1.00 83.81 88 VAL A O 1
ATOM 678 N N . VAL A 1 89 ? -12.664 -2.219 9.907 1.00 88.25 89 VAL A N 1
ATOM 679 C CA . VAL A 1 89 ? -12.782 -3.349 10.828 1.00 88.25 89 VAL A CA 1
ATOM 680 C C . VAL A 1 89 ? -11.881 -4.471 10.332 1.00 88.25 89 VAL A C 1
ATOM 682 O O . VAL A 1 89 ? -12.047 -4.962 9.215 1.00 88.25 89 VAL A O 1
ATOM 685 N N . LEU A 1 90 ? -10.944 -4.896 11.174 1.00 87.69 90 LEU A N 1
ATOM 686 C CA . LEU A 1 90 ? -10.156 -6.100 10.969 1.00 87.69 90 LEU A CA 1
ATOM 687 C C . LEU A 1 90 ? -10.762 -7.220 11.811 1.00 87.69 90 LEU A C 1
ATOM 689 O O . LEU A 1 90 ? -10.782 -7.167 13.044 1.00 87.69 90 LEU A O 1
ATOM 693 N N . MET A 1 91 ? -11.261 -8.230 11.107 1.00 89.81 91 MET A N 1
ATOM 694 C CA . MET A 1 91 ? -11.798 -9.445 11.703 1.00 89.81 91 MET A CA 1
ATOM 695 C C . MET A 1 91 ? -10.681 -10.292 12.330 1.00 89.81 91 MET A C 1
ATOM 697 O O . MET A 1 91 ? -9.556 -10.277 11.820 1.00 89.81 91 MET A O 1
ATOM 701 N N . PRO A 1 92 ? -10.978 -11.050 13.401 1.00 88.06 92 PRO A N 1
ATOM 702 C CA . PRO A 1 92 ? -10.005 -11.927 14.041 1.00 88.06 92 PRO A CA 1
ATOM 703 C C . PRO A 1 92 ? -9.524 -13.009 13.066 1.00 88.06 92 PRO A C 1
ATOM 705 O O . PRO A 1 92 ? -10.331 -13.708 12.451 1.00 88.06 92 PRO A O 1
ATOM 708 N N . GLY A 1 93 ? -8.203 -13.141 12.917 1.00 85.31 93 GLY A N 1
ATOM 709 C CA . GLY A 1 93 ? -7.577 -14.163 12.073 1.00 85.31 93 GLY A CA 1
ATOM 710 C C . GLY A 1 93 ? -7.296 -15.467 12.822 1.00 85.31 93 GLY A C 1
ATOM 711 O O . GLY A 1 93 ? -7.230 -16.531 12.209 1.00 85.31 93 GLY A O 1
ATOM 712 N N . SER A 1 94 ? -7.162 -15.389 14.147 1.00 86.44 94 SER A N 1
ATOM 713 C CA . SER A 1 94 ? -6.931 -16.509 15.059 1.00 86.44 94 SER A CA 1
ATOM 714 C C . SER A 1 94 ? -7.921 -16.504 16.240 1.00 86.44 94 SER A C 1
ATOM 716 O O . SER A 1 94 ? -8.501 -15.461 16.554 1.00 86.44 94 SER A O 1
ATOM 718 N N . PRO A 1 95 ? -8.110 -17.633 16.953 1.00 87.25 95 PRO A N 1
ATOM 719 C CA . PRO A 1 95 ? -8.990 -17.696 18.127 1.00 87.25 95 PRO A CA 1
ATOM 720 C C . PRO A 1 95 ? -8.565 -16.826 19.318 1.00 87.25 95 PRO A C 1
ATOM 722 O O . PRO A 1 95 ? -9.355 -16.643 20.242 1.00 87.25 95 PRO A O 1
ATOM 725 N N . ALA A 1 96 ? -7.337 -16.303 19.312 1.00 86.38 96 ALA A N 1
ATOM 726 C CA . ALA A 1 96 ? -6.831 -15.369 20.317 1.00 86.38 96 ALA A CA 1
ATOM 727 C C . ALA A 1 96 ? -6.819 -13.911 19.820 1.00 86.38 96 ALA A C 1
ATOM 729 O O . ALA A 1 96 ? -6.475 -13.008 20.581 1.00 86.38 96 ALA A O 1
ATOM 730 N N . ASP A 1 97 ? -7.197 -13.658 18.562 1.00 87.94 97 ASP A N 1
ATOM 731 C CA . ASP A 1 97 ? -7.189 -12.309 18.005 1.00 87.94 97 ASP A CA 1
ATOM 732 C C . ASP A 1 97 ? -8.457 -11.555 18.418 1.00 87.94 97 ASP A C 1
ATOM 734 O O . ASP A 1 97 ? -9.554 -12.112 18.371 1.00 87.94 97 ASP A O 1
ATOM 738 N N . PRO A 1 98 ? -8.374 -10.278 18.792 1.00 90.50 98 PRO A N 1
ATOM 739 C CA . PRO A 1 98 ? -9.564 -9.457 18.952 1.00 90.50 98 PRO A CA 1
ATOM 740 C C . PRO A 1 98 ? -10.117 -8.987 17.598 1.00 90.50 98 PRO A C 1
ATOM 742 O O . PRO A 1 98 ? -9.439 -9.044 16.570 1.00 90.50 98 PRO A O 1
ATOM 745 N N . VAL A 1 99 ? -11.323 -8.418 17.614 1.00 90.94 99 VAL A N 1
ATOM 746 C CA . VAL A 1 99 ? -11.765 -7.516 16.540 1.00 90.94 99 VAL A CA 1
ATOM 747 C C . VAL A 1 99 ? -11.017 -6.202 16.716 1.00 90.94 99 VAL A C 1
ATOM 749 O O . VAL A 1 99 ? -11.071 -5.595 17.789 1.00 90.94 99 VAL A O 1
ATOM 752 N N . ARG A 1 100 ? -10.323 -5.742 15.673 1.00 89.12 100 ARG A N 1
ATOM 753 C CA . ARG A 1 100 ? -9.670 -4.426 15.693 1.00 89.12 100 ARG A CA 1
ATOM 754 C C . ARG A 1 100 ? -10.482 -3.459 14.859 1.00 89.12 100 ARG A C 1
ATOM 756 O O . ARG A 1 100 ? -10.791 -3.728 13.702 1.00 89.12 100 ARG A O 1
ATOM 763 N N . VAL A 1 101 ? -10.805 -2.326 15.451 1.00 88.44 101 VAL A N 1
ATOM 764 C CA . VAL A 1 101 ? -11.489 -1.232 14.785 1.00 88.44 101 VAL A CA 1
ATOM 765 C C . VAL A 1 101 ? -10.490 -0.092 14.675 1.00 88.44 101 VAL A C 1
ATOM 767 O O . VAL A 1 101 ? -10.111 0.524 15.671 1.00 88.44 101 VAL A O 1
ATOM 770 N N . GLU A 1 102 ? -10.016 0.140 13.460 1.00 85.25 102 GLU A N 1
ATOM 771 C CA . GLU A 1 102 ? -9.066 1.193 13.129 1.00 85.25 102 GLU A CA 1
ATOM 772 C C . GLU A 1 102 ? -9.815 2.383 12.543 1.00 85.25 102 GLU A C 1
ATOM 774 O O . GLU A 1 102 ? -10.773 2.216 11.793 1.00 85.25 102 GLU A O 1
ATOM 779 N N . GLY A 1 103 ? -9.391 3.593 12.880 1.00 78.88 103 GLY A N 1
ATOM 780 C CA . GLY A 1 103 ? -10.034 4.796 12.366 1.00 78.88 103 GLY A CA 1
ATOM 781 C C . GLY A 1 103 ? -9.163 6.024 12.543 1.00 78.88 103 GLY A C 1
ATOM 782 O O . GLY A 1 103 ? -7.984 5.928 12.904 1.00 78.88 103 GLY A O 1
ATOM 783 N N . VAL A 1 104 ? -9.759 7.178 12.271 1.00 76.12 104 VAL A N 1
ATOM 784 C CA . VAL A 1 104 ? -9.114 8.484 12.415 1.00 76.12 104 VAL A CA 1
ATOM 785 C C . VAL A 1 104 ? -9.853 9.326 13.445 1.00 76.12 104 VAL A C 1
ATOM 787 O O . VAL A 1 104 ? -11.073 9.233 13.579 1.00 76.12 104 VAL A O 1
ATOM 790 N N . ASP A 1 105 ? -9.110 10.174 14.146 1.00 75.31 105 ASP A N 1
ATOM 791 C CA . ASP A 1 105 ? -9.661 11.240 14.981 1.00 75.31 105 ASP A CA 1
ATOM 792 C C . ASP A 1 105 ? -9.631 12.541 14.187 1.00 75.31 105 ASP A C 1
ATOM 794 O O . ASP A 1 105 ? -8.597 12.933 13.652 1.00 75.31 105 ASP A O 1
ATOM 798 N N . SER A 1 106 ? -10.778 13.207 14.066 1.00 68.94 106 SER A N 1
ATOM 799 C CA . SER A 1 106 ? -10.887 14.466 13.327 1.00 68.94 106 SER A CA 1
ATOM 800 C C . SER A 1 106 ? -10.218 15.668 14.004 1.00 68.94 106 SER A C 1
ATOM 802 O O . SER A 1 106 ? -10.106 16.715 13.369 1.00 68.94 106 SER A O 1
ATOM 804 N N . THR A 1 107 ? -9.827 15.557 15.275 1.00 67.62 107 THR A N 1
ATOM 805 C CA . THR A 1 107 ? -9.271 16.660 16.081 1.00 67.62 107 THR A CA 1
ATOM 806 C C . THR A 1 107 ? -7.745 16.734 16.047 1.00 67.62 107 THR A C 1
ATOM 808 O O . THR A 1 107 ? -7.176 17.789 16.323 1.00 67.62 107 THR A O 1
ATOM 811 N N . VAL A 1 108 ? -7.077 15.646 15.661 1.00 69.31 108 VAL A N 1
ATOM 812 C CA . VAL A 1 108 ? -5.619 15.557 15.529 1.00 69.31 108 VAL A CA 1
ATOM 813 C C . VAL A 1 108 ? -5.252 15.002 14.159 1.00 69.31 108 VAL A C 1
ATOM 815 O O . VAL A 1 108 ? -6.040 14.304 13.527 1.00 69.31 108 VAL A O 1
ATOM 818 N N . TRP A 1 109 ? -4.047 15.296 13.666 1.00 69.75 109 TRP A N 1
ATOM 819 C CA . TRP A 1 109 ? -3.560 14.631 12.457 1.00 69.75 109 TRP A CA 1
ATOM 820 C C . TRP A 1 109 ? -3.278 13.157 12.775 1.00 69.75 109 TRP A C 1
ATOM 822 O O . TRP A 1 109 ? -2.206 12.807 13.259 1.00 69.75 109 TRP A O 1
ATOM 832 N N . ALA A 1 110 ? -4.269 12.303 12.529 1.00 67.62 110 ALA A N 1
ATOM 833 C CA . ALA A 1 110 ? -4.177 10.859 12.668 1.00 67.62 110 ALA A CA 1
ATOM 834 C C . ALA A 1 110 ? -4.525 10.215 11.316 1.00 67.62 110 ALA A C 1
ATOM 836 O O . ALA A 1 110 ? -5.696 10.202 10.930 1.00 67.62 110 ALA A O 1
ATOM 837 N N . PRO A 1 111 ? -3.538 9.706 10.558 1.00 67.69 111 PRO A N 1
ATOM 838 C CA . PRO A 1 111 ? -3.818 8.903 9.375 1.00 67.69 111 PRO A CA 1
ATOM 839 C C . PRO A 1 111 ? -4.534 7.608 9.789 1.00 67.69 111 PRO A C 1
ATOM 841 O O . PRO A 1 111 ? -4.476 7.187 10.947 1.00 67.69 111 PRO A O 1
ATOM 844 N N . LEU A 1 112 ? -5.207 6.970 8.832 1.00 64.25 112 LEU A N 1
ATOM 845 C CA . LEU A 1 112 ? -5.926 5.715 9.057 1.00 64.25 112 LEU A CA 1
ATOM 846 C C . LEU A 1 112 ? -5.019 4.667 9.731 1.00 64.25 112 LEU A C 1
ATOM 848 O O . LEU A 1 112 ? -3.887 4.458 9.289 1.00 64.25 112 LEU A O 1
ATOM 852 N N . GLY A 1 113 ? -5.505 4.045 10.811 1.00 62.72 113 GLY A N 1
ATOM 853 C CA . GLY A 1 113 ? -4.724 3.112 11.640 1.00 62.72 113 GLY A CA 1
ATOM 854 C C . GLY A 1 113 ? -3.921 3.769 12.773 1.00 62.72 113 GLY A C 1
ATOM 855 O O . GLY A 1 113 ? -3.237 3.072 13.525 1.00 62.72 113 GLY A O 1
ATOM 856 N N . GLY A 1 114 ? -4.002 5.097 12.920 1.00 65.19 114 GLY A N 1
ATOM 857 C CA . GLY A 1 114 ? -3.395 5.848 14.025 1.00 65.19 114 GLY A CA 1
ATOM 858 C C . GLY A 1 114 ? -4.146 5.728 15.356 1.00 65.19 114 GLY A C 1
ATOM 859 O O . GLY A 1 114 ? -3.572 6.038 16.399 1.00 65.19 114 GLY A O 1
ATOM 860 N N . ILE A 1 115 ? -5.404 5.272 15.324 1.00 71.44 115 ILE A N 1
ATOM 861 C CA . ILE A 1 115 ? -6.214 4.949 16.502 1.00 71.44 115 ILE A CA 1
ATOM 862 C C . ILE A 1 115 ? -6.782 3.555 16.340 1.00 71.44 115 ILE A C 1
ATOM 864 O O . ILE A 1 115 ? -7.353 3.227 15.298 1.00 71.44 115 ILE A O 1
ATOM 868 N N . VAL A 1 116 ? -6.637 2.759 17.396 1.00 78.75 116 VAL A N 1
ATOM 869 C CA . VAL A 1 116 ? -7.110 1.381 17.426 1.00 78.75 116 VAL A CA 1
ATOM 870 C C . VAL A 1 116 ? -8.014 1.184 18.631 1.00 78.75 116 VAL A C 1
ATOM 872 O O . VAL A 1 116 ? -7.639 1.466 19.768 1.00 78.75 116 VAL A O 1
ATOM 875 N N . CYS A 1 117 ? -9.206 0.675 18.372 1.00 85.94 117 CYS A N 1
ATOM 876 C CA . CYS A 1 117 ? -10.123 0.174 19.376 1.00 85.94 117 CYS A CA 1
ATOM 877 C C . CYS A 1 117 ? -10.161 -1.355 19.278 1.00 85.94 117 CYS A C 1
ATOM 879 O O . CYS A 1 117 ? -10.209 -1.914 18.181 1.00 85.94 117 CYS A O 1
ATOM 881 N N . ILE A 1 118 ? -10.088 -2.028 20.421 1.00 88.50 118 ILE A N 1
ATOM 882 C CA . ILE A 1 118 ? -10.027 -3.485 20.516 1.00 88.50 118 ILE A CA 1
ATOM 883 C C . ILE A 1 118 ? -11.343 -3.974 21.108 1.00 88.50 118 ILE A C 1
ATOM 885 O O . ILE A 1 118 ? -11.722 -3.566 22.207 1.00 88.50 118 ILE A O 1
ATOM 889 N N . GLY A 1 119 ? -12.043 -4.824 20.363 1.00 90.12 119 GLY A N 1
ATOM 890 C CA . GLY A 1 119 ? -13.287 -5.456 20.778 1.00 90.12 119 GLY A CA 1
ATOM 891 C C . GLY A 1 119 ? -13.123 -6.958 20.956 1.00 90.12 119 GLY A C 1
ATOM 892 O O . GLY A 1 119 ? -12.500 -7.630 20.132 1.00 90.12 119 GLY A O 1
ATOM 893 N N . ASP A 1 120 ? -13.719 -7.497 22.011 1.00 90.94 120 ASP A N 1
ATOM 894 C CA . ASP A 1 120 ? -13.849 -8.936 22.188 1.00 90.94 120 ASP A CA 1
ATOM 895 C C . ASP A 1 120 ? -15.007 -9.462 21.319 1.00 90.94 120 ASP A C 1
ATOM 897 O O . ASP A 1 120 ? -16.161 -9.084 21.544 1.00 90.94 120 ASP A O 1
ATOM 901 N N . PRO A 1 121 ? -14.743 -10.340 20.333 1.00 90.75 121 PRO A N 1
ATOM 902 C CA . PRO A 1 121 ? -15.790 -10.886 19.475 1.00 90.75 121 PRO A CA 1
ATOM 903 C C . PRO A 1 121 ? -16.777 -11.799 20.215 1.00 90.75 121 PRO A C 1
ATOM 905 O O . PRO A 1 121 ? -17.870 -12.020 19.708 1.00 90.75 121 PRO A O 1
ATOM 908 N N . ALA A 1 122 ? -16.448 -12.343 21.390 1.00 90.25 122 ALA A N 1
ATOM 909 C CA . ALA A 1 122 ? -17.400 -13.170 22.136 1.00 90.25 122 ALA A CA 1
ATOM 910 C C . ALA A 1 122 ? -18.469 -12.322 22.840 1.00 90.25 122 ALA A C 1
ATOM 912 O O . ALA A 1 122 ? -19.639 -12.694 22.886 1.00 90.25 122 ALA A O 1
ATOM 913 N N . THR A 1 123 ? -18.069 -11.180 23.397 1.00 89.88 123 THR A N 1
ATOM 914 C CA . THR A 1 123 ? -18.945 -10.345 24.233 1.00 89.88 123 THR A CA 1
ATOM 915 C C . THR A 1 123 ? -19.474 -9.111 23.500 1.00 89.88 123 THR A C 1
ATOM 917 O O . THR A 1 123 ? -20.509 -8.553 23.872 1.00 89.88 123 THR A O 1
ATOM 920 N N . GLY A 1 124 ? -18.791 -8.675 22.440 1.00 90.06 124 GLY A N 1
ATOM 921 C CA . GLY A 1 124 ? -19.036 -7.397 21.777 1.00 90.06 124 GLY A CA 1
ATOM 922 C C . GLY A 1 124 ? -18.587 -6.189 22.604 1.00 90.06 124 GLY A C 1
ATOM 923 O O . GLY A 1 124 ? -18.972 -5.063 22.292 1.00 90.06 124 GLY A O 1
ATOM 924 N N . GLN A 1 125 ? -17.817 -6.403 23.677 1.00 91.50 125 GLN A N 1
ATOM 925 C CA . GLN A 1 125 ? -17.318 -5.327 24.526 1.00 91.50 125 GLN A CA 1
ATOM 926 C C . GLN A 1 125 ? -15.980 -4.800 24.019 1.00 91.50 125 GLN A C 1
ATOM 928 O O . GLN A 1 125 ? -15.110 -5.558 23.598 1.00 91.50 125 GLN A O 1
ATOM 933 N N . VAL A 1 126 ? -15.799 -3.485 24.109 1.00 90.94 126 VAL A N 1
ATOM 934 C CA . VAL A 1 126 ? -14.499 -2.846 23.888 1.00 90.94 126 VAL A CA 1
ATOM 935 C C . VAL A 1 126 ? -13.636 -3.046 25.127 1.00 90.94 126 VAL A C 1
ATOM 937 O O . VAL A 1 126 ? -13.969 -2.539 26.202 1.00 90.94 126 VAL A O 1
ATOM 940 N N . THR A 1 127 ? -12.533 -3.768 24.964 1.00 88.25 127 THR A N 1
ATOM 941 C CA . THR A 1 127 ? -11.593 -4.111 26.037 1.00 88.25 127 THR A CA 1
ATOM 942 C C . THR A 1 127 ? -10.485 -3.077 26.175 1.00 88.25 127 THR A C 1
ATOM 944 O O . THR A 1 127 ? -10.060 -2.781 27.286 1.00 88.25 127 THR A O 1
ATOM 947 N N . GLN A 1 128 ? -10.063 -2.471 25.064 1.00 86.00 128 GLN A N 1
ATOM 948 C CA . GLN A 1 128 ? -8.947 -1.532 25.042 1.00 86.00 128 GLN A CA 1
ATOM 949 C C . GLN A 1 128 ? -9.176 -0.432 24.004 1.00 86.00 128 GLN A C 1
ATOM 951 O O . GLN A 1 128 ? -9.754 -0.657 22.938 1.00 86.00 128 GLN A O 1
ATOM 956 N N . MET A 1 129 ? -8.679 0.768 24.304 1.00 82.12 129 MET A N 1
ATOM 957 C CA . MET A 1 129 ? -8.608 1.875 23.356 1.00 82.12 129 MET A CA 1
ATOM 958 C C . MET A 1 129 ? -7.188 2.434 23.338 1.00 82.12 129 MET A C 1
ATOM 960 O O . MET A 1 129 ? -6.583 2.656 24.384 1.00 82.12 129 MET A O 1
ATOM 964 N N . MET A 1 130 ? -6.667 2.649 22.137 1.00 78.44 130 MET A N 1
ATOM 965 C CA . MET A 1 130 ? -5.322 3.152 21.892 1.00 78.44 130 MET A CA 1
ATOM 966 C C . MET A 1 130 ? -5.441 4.461 21.104 1.00 78.44 130 MET A C 1
ATOM 968 O O . MET A 1 130 ? -5.380 4.440 19.869 1.00 78.44 130 MET A O 1
ATOM 972 N N . PRO A 1 131 ? -5.692 5.597 21.784 1.00 72.00 131 PRO A N 1
ATOM 973 C CA . PRO A 1 131 ? -5.769 6.892 21.126 1.00 72.00 131 PRO A CA 1
ATOM 974 C C . PRO A 1 131 ? -4.373 7.357 20.707 1.00 72.00 131 PRO A C 1
ATOM 976 O O . PRO A 1 131 ? -3.377 7.048 21.366 1.00 72.00 131 PRO A O 1
ATOM 979 N N . HIS A 1 132 ? -4.304 8.177 19.659 1.00 65.38 132 HIS A N 1
ATOM 980 C CA . HIS A 1 132 ? -3.041 8.686 19.120 1.00 65.38 132 HIS A CA 1
ATOM 981 C C . HIS A 1 132 ? -2.198 9.434 20.176 1.00 65.38 132 HIS A C 1
ATOM 983 O O . HIS A 1 132 ? -0.974 9.331 20.193 1.00 65.38 132 HIS A O 1
ATOM 989 N N . SER A 1 133 ? -2.857 10.132 21.110 1.00 58.25 133 SER A N 1
ATOM 990 C CA . SER A 1 133 ? -2.232 10.889 22.206 1.00 58.25 133 SER A CA 1
ATOM 991 C C . SER A 1 133 ? -1.585 10.027 23.298 1.00 58.25 133 SER A C 1
ATOM 993 O O . SER A 1 133 ? -0.799 10.543 24.087 1.00 58.25 133 SER A O 1
ATOM 995 N N . SER A 1 134 ? -1.887 8.726 23.352 1.00 57.19 134 SER A N 1
ATOM 996 C CA . SER A 1 134 ? -1.315 7.794 24.339 1.00 57.19 134 SER A CA 1
ATOM 997 C C . SER A 1 134 ? 0.004 7.151 23.888 1.00 57.19 134 SER A C 1
ATOM 999 O O . SER A 1 134 ? 0.570 6.315 24.595 1.00 57.19 134 SER A O 1
ATOM 1001 N N . GLY A 1 135 ? 0.496 7.508 22.697 1.00 58.75 135 GLY A N 1
ATOM 1002 C CA . GLY A 1 135 ? 1.576 6.783 22.050 1.00 58.75 135 GLY A CA 1
ATOM 1003 C C . GLY A 1 135 ? 2.987 7.148 22.502 1.00 58.75 135 GLY A C 1
ATOM 1004 O O . GLY A 1 135 ? 3.391 8.306 22.488 1.00 58.75 135 GLY A O 1
ATOM 1005 N N . ASN A 1 136 ? 3.789 6.122 22.806 1.00 70.62 136 ASN A N 1
ATOM 1006 C CA . ASN A 1 136 ? 5.255 6.203 22.818 1.00 70.62 136 ASN A CA 1
ATOM 1007 C C . ASN A 1 136 ? 5.755 6.714 21.444 1.00 70.62 136 ASN A C 1
ATOM 1009 O O . ASN A 1 136 ? 5.119 6.443 20.424 1.00 70.62 136 ASN A O 1
ATOM 1013 N N . ALA A 1 137 ? 6.910 7.390 21.385 1.00 75.56 137 ALA A N 1
ATOM 1014 C CA . ALA A 1 137 ? 7.551 7.891 20.160 1.00 75.56 137 ALA A CA 1
ATOM 1015 C C . ALA A 1 137 ? 7.555 6.869 19.005 1.00 75.56 137 ALA A C 1
ATOM 1017 O O . ALA A 1 137 ? 7.410 7.227 17.836 1.00 75.56 137 ALA A O 1
ATOM 1018 N N . MET A 1 138 ? 7.643 5.579 19.332 1.00 75.69 138 MET A N 1
ATOM 1019 C CA . MET A 1 138 ? 7.611 4.512 18.339 1.00 75.69 138 MET A CA 1
ATOM 1020 C C . MET A 1 138 ? 6.267 4.344 17.613 1.00 75.69 138 MET A C 1
ATOM 1022 O O . MET A 1 138 ? 6.244 4.026 16.423 1.00 75.69 138 MET A O 1
ATOM 1026 N N . GLN A 1 139 ? 5.147 4.609 18.287 1.00 74.69 139 GLN A N 1
ATOM 1027 C CA . GLN A 1 139 ? 3.821 4.585 17.666 1.00 74.69 139 GLN A CA 1
ATOM 1028 C C . GLN A 1 139 ? 3.642 5.746 16.688 1.00 74.69 139 GLN A C 1
ATOM 1030 O O . GLN A 1 139 ? 3.042 5.572 15.627 1.00 74.69 139 GLN A O 1
ATOM 1035 N N . VAL A 1 140 ? 4.209 6.915 17.002 1.00 77.38 140 VAL A N 1
ATOM 1036 C CA . VAL A 1 140 ? 4.223 8.064 16.087 1.00 77.38 140 VAL A CA 1
ATOM 1037 C C . VAL A 1 140 ? 5.008 7.711 14.827 1.00 77.38 140 VAL A C 1
ATOM 1039 O O . VAL A 1 140 ? 4.497 7.895 13.723 1.00 77.38 140 VAL A O 1
ATOM 1042 N N . ILE A 1 141 ? 6.197 7.111 14.973 1.00 79.81 141 ILE A N 1
ATOM 1043 C CA . ILE A 1 141 ? 6.995 6.644 13.827 1.00 79.81 141 ILE A CA 1
ATOM 1044 C C . ILE A 1 141 ? 6.199 5.647 12.986 1.00 79.81 141 ILE A C 1
ATOM 1046 O O . ILE A 1 141 ? 6.141 5.799 11.769 1.00 79.81 141 ILE A O 1
ATOM 1050 N N . LYS A 1 142 ? 5.537 4.665 13.610 1.00 78.62 142 LYS A N 1
ATOM 1051 C CA . LYS A 1 142 ? 4.695 3.704 12.886 1.00 78.62 142 LYS A CA 1
ATOM 1052 C C . LYS A 1 142 ? 3.553 4.395 12.142 1.00 78.62 142 LYS A C 1
ATOM 1054 O O . LYS A 1 142 ? 3.272 4.052 10.996 1.00 78.62 142 LYS A O 1
ATOM 1059 N N . THR A 1 143 ? 2.901 5.361 12.779 1.00 77.88 143 THR A N 1
ATOM 1060 C CA . THR A 1 143 ? 1.777 6.110 12.206 1.00 77.88 143 THR A CA 1
ATOM 1061 C C . THR A 1 143 ? 2.224 6.891 10.969 1.00 77.88 143 THR A C 1
ATOM 1063 O O . THR A 1 143 ? 1.619 6.776 9.904 1.00 77.88 143 THR A O 1
ATOM 1066 N N . VAL A 1 144 ? 3.350 7.603 11.068 1.00 83.00 144 VAL A N 1
ATOM 1067 C CA . VAL A 1 144 ? 3.964 8.318 9.940 1.00 83.00 144 VAL A CA 1
ATOM 1068 C C . VAL A 1 144 ? 4.409 7.343 8.849 1.00 83.00 144 VAL A C 1
ATOM 1070 O O . VAL A 1 144 ? 4.110 7.556 7.677 1.00 83.00 144 VAL A O 1
ATOM 1073 N N . ALA A 1 145 ? 5.070 6.244 9.220 1.00 85.44 145 ALA A N 1
ATOM 1074 C CA . ALA A 1 145 ? 5.509 5.211 8.287 1.00 85.44 145 ALA A CA 1
ATOM 1075 C C . ALA A 1 145 ? 4.330 4.575 7.544 1.00 85.44 145 ALA A C 1
ATOM 1077 O O . ALA A 1 145 ? 4.433 4.343 6.347 1.00 85.44 145 ALA A O 1
ATOM 1078 N N . THR A 1 146 ? 3.202 4.352 8.220 1.00 80.94 146 THR A N 1
ATOM 1079 C CA . THR A 1 146 ? 1.955 3.847 7.627 1.00 80.94 146 THR A CA 1
ATOM 1080 C C . THR A 1 146 ? 1.403 4.848 6.618 1.00 80.94 146 THR A C 1
ATOM 1082 O O . THR A 1 146 ? 1.131 4.485 5.474 1.00 80.94 146 THR A O 1
ATOM 1085 N N . ALA A 1 147 ? 1.313 6.123 7.001 1.00 85.44 147 ALA A N 1
ATOM 1086 C CA . ALA A 1 147 ? 0.807 7.172 6.124 1.00 85.44 147 ALA A CA 1
ATOM 1087 C C . ALA A 1 147 ? 1.673 7.364 4.878 1.00 85.44 147 ALA A C 1
ATOM 1089 O O . ALA A 1 147 ? 1.145 7.537 3.783 1.00 85.44 147 ALA A O 1
ATOM 1090 N N . ILE A 1 148 ? 2.998 7.310 5.032 1.00 89.12 148 ILE A N 1
ATOM 1091 C CA . ILE A 1 148 ? 3.946 7.374 3.918 1.00 89.12 148 ILE A CA 1
ATOM 1092 C C . ILE A 1 148 ? 3.862 6.099 3.078 1.00 89.12 148 ILE A C 1
ATOM 1094 O O . ILE A 1 148 ? 3.765 6.186 1.864 1.00 89.12 148 ILE A O 1
ATOM 1098 N N . HIS A 1 149 ? 3.865 4.914 3.682 1.00 88.25 149 HIS A N 1
ATOM 1099 C CA . HIS A 1 149 ? 3.845 3.653 2.940 1.00 88.25 149 HIS A CA 1
ATOM 1100 C C . HIS A 1 149 ? 2.600 3.540 2.046 1.00 88.25 149 HIS A C 1
ATOM 1102 O O . HIS A 1 149 ? 2.723 3.220 0.865 1.00 88.25 149 HIS A O 1
ATOM 1108 N N . TYR A 1 150 ? 1.424 3.888 2.577 1.00 85.69 150 TYR A N 1
ATOM 1109 C CA . TYR A 1 150 ? 0.154 3.809 1.846 1.00 85.69 150 TYR A CA 1
ATOM 1110 C C . TYR A 1 150 ? -0.256 5.103 1.130 1.00 85.69 150 TYR A C 1
ATOM 1112 O O . TYR A 1 150 ? -1.221 5.097 0.368 1.00 85.69 150 TYR A O 1
ATOM 1120 N N . GLY A 1 151 ? 0.436 6.219 1.360 1.00 88.56 151 GLY A N 1
ATOM 1121 C CA . GLY A 1 151 ? 0.072 7.511 0.776 1.00 88.56 151 GLY A CA 1
ATOM 1122 C C . GLY A 1 151 ? -1.239 8.087 1.322 1.00 88.56 151 GLY A C 1
ATOM 1123 O O . GLY A 1 151 ? -1.986 8.716 0.576 1.00 88.56 151 GLY A O 1
ATOM 1124 N N . THR A 1 152 ? -1.547 7.886 2.607 1.00 84.75 152 THR A N 1
ATOM 1125 C CA . THR A 1 152 ? -2.830 8.271 3.241 1.00 84.75 152 THR A CA 1
ATOM 1126 C C . THR A 1 152 ? -2.756 9.551 4.087 1.00 84.75 152 THR A C 1
ATOM 1128 O O . THR A 1 152 ? -3.614 9.800 4.929 1.00 84.75 152 THR A O 1
ATOM 1131 N N . TRP A 1 153 ? -1.749 10.400 3.869 1.00 84.25 153 TRP A N 1
ATOM 1132 C CA . TRP A 1 153 ? -1.475 11.578 4.708 1.00 84.25 153 TRP A CA 1
ATOM 1133 C C . TRP A 1 153 ? -2.233 12.860 4.319 1.00 84.25 153 TRP A C 1
ATOM 1135 O O . TRP A 1 153 ? -2.334 13.761 5.150 1.00 84.25 153 TRP A O 1
ATOM 1145 N N . SER A 1 154 ? -2.763 12.967 3.093 1.00 84.25 154 SER A N 1
ATOM 1146 C CA . SER A 1 154 ? -3.482 14.163 2.605 1.00 84.25 154 SER A CA 1
ATOM 1147 C C . SER A 1 154 ? -4.779 13.826 1.852 1.00 84.25 154 SER A C 1
ATOM 1149 O O . SER A 1 154 ? -5.258 14.611 1.026 1.00 84.25 154 SER A O 1
ATOM 1151 N N . GLY A 1 155 ? -5.353 12.648 2.101 1.00 83.06 155 GLY A N 1
ATOM 1152 C CA . GLY A 1 155 ? -6.562 12.184 1.418 1.00 83.06 155 GLY A CA 1
ATOM 1153 C C . GLY A 1 155 ? -6.330 11.955 -0.079 1.00 83.06 155 GLY A C 1
ATOM 1154 O O . GLY A 1 155 ? -5.349 11.333 -0.478 1.00 83.06 155 GLY A O 1
ATOM 1155 N N . TRP A 1 156 ? -7.222 12.467 -0.933 1.00 86.81 156 TRP A N 1
ATOM 1156 C CA . TRP A 1 156 ? -7.175 12.218 -2.381 1.00 86.81 156 TRP A CA 1
ATOM 1157 C C . TRP A 1 156 ? -5.887 12.687 -3.057 1.00 86.81 156 TRP A C 1
ATOM 1159 O O . TRP A 1 156 ? -5.400 12.018 -3.965 1.00 86.81 156 TRP A O 1
ATOM 1169 N N . LEU A 1 157 ? -5.310 13.805 -2.606 1.00 92.19 157 LEU A N 1
ATOM 1170 C CA . LEU A 1 157 ? -4.080 14.329 -3.196 1.00 92.19 157 LEU A CA 1
ATOM 1171 C C . LEU A 1 157 ? -2.925 13.336 -3.039 1.00 92.19 157 LEU A C 1
ATOM 1173 O O . LEU A 1 157 ? -2.244 13.024 -4.016 1.00 92.19 157 LEU A O 1
ATOM 1177 N N . SER A 1 158 ? -2.720 12.815 -1.827 1.00 91.56 158 SER A N 1
ATOM 1178 C CA . SER A 1 158 ? -1.644 11.858 -1.572 1.00 91.56 158 SER A CA 1
ATOM 1179 C C . SER A 1 158 ? -1.877 10.542 -2.312 1.00 91.56 158 SER A C 1
ATOM 1181 O O . SER A 1 158 ? -0.925 10.003 -2.869 1.00 91.56 158 SER A O 1
ATOM 1183 N N . LEU A 1 159 ? -3.129 10.087 -2.433 1.00 90.12 159 LEU A N 1
ATOM 1184 C CA . LEU A 1 159 ? -3.478 8.894 -3.213 1.00 90.12 159 LEU A CA 1
ATOM 1185 C C . LEU A 1 159 ? -3.178 9.058 -4.710 1.00 90.12 159 LEU A C 1
ATOM 1187 O O . LEU A 1 159 ? -2.610 8.155 -5.322 1.00 90.12 159 LEU A O 1
ATOM 1191 N N . ILE A 1 160 ? -3.505 10.212 -5.302 1.00 95.38 160 ILE A N 1
ATOM 1192 C CA . ILE A 1 160 ? -3.203 10.501 -6.713 1.00 95.38 160 ILE A CA 1
ATOM 1193 C C . ILE A 1 160 ? -1.689 10.543 -6.936 1.00 95.38 160 ILE A C 1
ATOM 1195 O O . ILE A 1 160 ? -1.194 9.944 -7.891 1.00 95.38 160 ILE A O 1
ATOM 1199 N N . LEU A 1 161 ? -0.942 11.210 -6.051 1.00 94.94 161 LEU A N 1
ATOM 1200 C CA . LEU A 1 161 ? 0.520 11.246 -6.131 1.00 94.94 161 LEU A CA 1
ATOM 1201 C C . LEU A 1 161 ? 1.121 9.838 -6.015 1.00 94.94 161 LEU A C 1
ATOM 1203 O O . LEU A 1 161 ? 1.978 9.478 -6.822 1.00 94.94 161 LEU A O 1
ATOM 1207 N N . TRP A 1 162 ? 0.638 9.023 -5.071 1.00 94.19 162 TRP A N 1
ATOM 1208 C CA . TRP A 1 162 ? 1.078 7.634 -4.901 1.00 94.19 162 TRP A CA 1
ATOM 1209 C C . TRP A 1 162 ? 0.743 6.767 -6.113 1.00 94.19 162 TRP A C 1
ATOM 1211 O O . TRP A 1 162 ? 1.572 5.960 -6.526 1.00 94.19 162 TRP A O 1
ATOM 1221 N N . LEU A 1 163 ? -0.422 6.964 -6.732 1.00 95.31 163 LEU A N 1
ATOM 1222 C CA . LEU A 1 163 ? -0.789 6.278 -7.967 1.00 95.31 163 LEU A CA 1
ATOM 1223 C C . LEU A 1 163 ? 0.160 6.655 -9.110 1.00 95.31 163 LEU A C 1
ATOM 1225 O O . LEU A 1 163 ? 0.699 5.776 -9.779 1.00 95.31 163 LEU A O 1
ATOM 1229 N N . VAL A 1 164 ? 0.396 7.951 -9.328 1.00 96.69 164 VAL A N 1
ATOM 1230 C CA . VAL A 1 164 ? 1.270 8.440 -10.407 1.00 96.69 164 VAL A CA 1
ATOM 1231 C C . VAL A 1 164 ? 2.705 7.952 -10.214 1.00 96.69 164 VAL A C 1
ATOM 1233 O O . VAL A 1 164 ? 3.311 7.429 -11.153 1.00 96.69 164 VAL A O 1
ATOM 1236 N N . PHE A 1 165 ? 3.255 8.071 -9.005 1.00 96.31 165 PHE A N 1
ATOM 1237 C CA . PHE A 1 165 ? 4.607 7.596 -8.717 1.00 96.31 165 PHE A CA 1
ATOM 1238 C C . PHE A 1 165 ? 4.708 6.068 -8.698 1.00 96.31 165 PHE A C 1
ATOM 1240 O O . PHE A 1 165 ? 5.719 5.518 -9.144 1.00 96.31 165 PHE A O 1
ATOM 1247 N N . GLY A 1 166 ? 3.653 5.366 -8.286 1.00 95.06 166 GLY A N 1
ATOM 1248 C CA . GLY A 1 166 ? 3.539 3.914 -8.402 1.00 95.06 166 GLY A CA 1
ATOM 1249 C C . GLY A 1 166 ? 3.581 3.455 -9.861 1.00 95.06 166 GLY A C 1
ATOM 1250 O O . GLY A 1 166 ? 4.412 2.622 -10.226 1.00 95.06 166 GLY A O 1
ATOM 1251 N N . LEU A 1 167 ? 2.778 4.067 -10.737 1.00 96.31 167 LEU A N 1
ATOM 1252 C CA . LEU A 1 167 ? 2.820 3.813 -12.183 1.00 96.31 167 LEU A CA 1
ATOM 1253 C C . LEU A 1 167 ? 4.190 4.151 -12.779 1.00 96.31 167 LEU A C 1
ATOM 1255 O O . LEU A 1 167 ? 4.723 3.408 -13.605 1.00 96.31 167 LEU A O 1
ATOM 1259 N N . GLY A 1 168 ? 4.802 5.242 -12.327 1.00 96.75 168 GLY A N 1
ATOM 1260 C CA . GLY A 1 168 ? 6.150 5.602 -12.740 1.00 96.75 168 GLY A CA 1
ATOM 1261 C C . GLY A 1 168 ? 7.223 4.620 -12.252 1.00 96.75 168 GLY A C 1
ATOM 1262 O O . GLY A 1 168 ? 8.210 4.408 -12.953 1.00 96.75 168 GLY A O 1
ATOM 1263 N N . SER A 1 169 ? 7.011 3.946 -11.121 1.00 96.06 169 SER A N 1
ATOM 1264 C CA . SER A 1 169 ? 7.879 2.866 -10.629 1.00 96.06 169 SER A CA 1
ATOM 1265 C C . SER A 1 169 ? 7.763 1.613 -11.500 1.00 96.06 169 SER A C 1
ATOM 1267 O O . SER A 1 169 ? 8.781 1.015 -11.854 1.00 96.06 169 SER A O 1
ATOM 1269 N N . VAL A 1 170 ? 6.548 1.263 -11.943 1.00 95.31 170 VAL A N 1
ATOM 1270 C CA . VAL A 1 170 ? 6.331 0.205 -12.950 1.00 95.31 170 VAL A CA 1
ATOM 1271 C C . VAL A 1 170 ? 7.045 0.562 -14.253 1.00 95.31 170 VAL A C 1
ATOM 1273 O O . VAL A 1 170 ? 7.803 -0.246 -14.791 1.00 95.31 170 VAL A O 1
ATOM 1276 N N . PHE A 1 171 ? 6.877 1.797 -14.733 1.00 95.19 171 PHE A N 1
ATOM 1277 C CA . PHE A 1 171 ? 7.601 2.289 -15.903 1.00 95.19 171 PHE A CA 1
ATOM 1278 C C . PHE A 1 171 ? 9.121 2.183 -15.719 1.00 95.19 171 PHE A C 1
ATOM 1280 O O . PHE A 1 171 ? 9.815 1.734 -16.633 1.00 95.19 171 PHE A O 1
ATOM 1287 N N . LEU A 1 172 ? 9.653 2.551 -14.549 1.00 95.94 172 LEU A N 1
ATOM 1288 C CA . LEU A 1 172 ? 11.082 2.480 -14.248 1.00 95.94 172 LEU A CA 1
ATOM 1289 C C . LEU A 1 172 ? 11.598 1.036 -14.286 1.00 95.94 172 LEU A C 1
ATOM 1291 O O . LEU A 1 172 ? 12.627 0.783 -14.914 1.00 95.94 172 LEU A O 1
ATOM 1295 N N . ALA A 1 173 ? 10.870 0.088 -13.690 1.00 93.94 173 ALA A N 1
ATOM 1296 C CA . ALA A 1 173 ? 11.220 -1.331 -13.705 1.00 93.94 173 ALA A CA 1
ATOM 1297 C C . ALA A 1 173 ? 11.244 -1.896 -15.137 1.00 93.94 173 ALA A C 1
ATOM 1299 O O . ALA A 1 173 ? 12.238 -2.492 -15.564 1.00 93.94 173 ALA A O 1
ATOM 1300 N N . LEU A 1 174 ? 10.186 -1.638 -15.913 1.00 91.44 174 LEU A N 1
ATOM 1301 C CA . LEU A 1 174 ? 10.069 -2.096 -17.299 1.00 91.44 174 LEU A CA 1
ATOM 1302 C C . LEU A 1 174 ? 11.151 -1.486 -18.198 1.00 91.44 174 LEU A C 1
ATOM 1304 O O . LEU A 1 174 ? 11.847 -2.197 -18.926 1.00 91.44 174 LEU A O 1
ATOM 1308 N N . THR A 1 175 ? 11.338 -0.168 -18.130 1.00 91.88 175 THR A N 1
ATOM 1309 C CA . THR A 1 175 ? 12.352 0.515 -18.943 1.00 91.88 175 THR A CA 1
ATOM 1310 C C . THR A 1 175 ? 13.774 0.180 -18.507 1.00 91.88 175 THR A C 1
ATOM 1312 O O . THR A 1 175 ? 14.655 0.107 -19.361 1.00 91.88 175 THR A O 1
ATOM 1315 N N . GLY A 1 176 ? 14.011 -0.093 -17.222 1.00 91.31 176 GLY A N 1
ATOM 1316 C CA . GLY A 1 176 ? 15.296 -0.574 -16.716 1.00 91.31 176 GLY A CA 1
ATOM 1317 C C . GLY A 1 176 ? 15.670 -1.921 -17.331 1.00 91.31 176 GLY A C 1
ATOM 1318 O O . GLY A 1 176 ? 16.765 -2.063 -17.884 1.00 91.31 176 GLY A O 1
ATOM 1319 N N . ALA A 1 177 ? 14.726 -2.868 -17.346 1.00 89.94 177 ALA A N 1
ATOM 1320 C CA . ALA A 1 177 ? 14.902 -4.164 -17.999 1.00 89.94 177 ALA A CA 1
ATOM 1321 C C . ALA A 1 177 ? 15.179 -4.016 -19.505 1.00 89.94 177 ALA A C 1
ATOM 1323 O O . ALA A 1 177 ? 16.102 -4.639 -20.028 1.00 89.94 177 ALA A O 1
ATOM 1324 N N . GLN A 1 178 ? 14.447 -3.143 -20.203 1.00 86.94 178 GLN A N 1
ATOM 1325 C CA . GLN A 1 178 ? 14.674 -2.876 -21.629 1.00 86.94 178 GLN A CA 1
ATOM 1326 C C . GLN A 1 178 ? 16.036 -2.226 -21.909 1.00 86.94 178 GLN A C 1
ATOM 1328 O O . GLN A 1 178 ? 16.717 -2.594 -22.870 1.00 86.94 178 GLN A O 1
ATOM 1333 N N . VAL A 1 179 ? 16.448 -1.248 -21.094 1.00 86.75 179 VAL A N 1
ATOM 1334 C CA . VAL A 1 179 ? 17.758 -0.596 -21.224 1.00 86.75 179 VAL A CA 1
ATOM 1335 C C . VAL A 1 179 ? 18.863 -1.622 -20.999 1.00 86.75 179 VAL A C 1
ATOM 1337 O O . VAL A 1 179 ? 19.799 -1.669 -21.797 1.00 86.75 179 VAL A O 1
ATOM 1340 N N . TYR A 1 180 ? 18.740 -2.474 -19.982 1.00 86.75 180 TYR A N 1
ATOM 1341 C CA . TYR A 1 180 ? 19.690 -3.555 -19.735 1.00 86.75 180 TYR A CA 1
ATOM 1342 C C . TYR A 1 180 ? 19.728 -4.566 -20.891 1.00 86.75 180 TYR A C 1
ATOM 1344 O O . TYR A 1 180 ? 20.800 -4.819 -21.438 1.00 86.75 180 TYR A O 1
ATOM 1352 N N . ALA A 1 181 ? 18.569 -5.046 -21.355 1.00 84.69 181 ALA A N 1
ATOM 1353 C CA . ALA A 1 181 ? 18.459 -5.953 -22.500 1.00 84.69 181 ALA A CA 1
ATOM 1354 C C . ALA A 1 181 ? 19.129 -5.376 -23.760 1.00 84.69 181 ALA A C 1
ATOM 1356 O O . ALA A 1 181 ? 19.855 -6.075 -24.462 1.00 84.69 181 ALA A O 1
ATOM 1357 N N . SER A 1 182 ? 18.965 -4.074 -24.014 1.00 80.56 182 SER A N 1
ATOM 1358 C CA . SER A 1 182 ? 19.613 -3.396 -25.146 1.00 80.56 182 SER A CA 1
ATOM 1359 C C . SER A 1 182 ? 21.137 -3.274 -25.023 1.00 80.56 182 SER A C 1
ATOM 1361 O O . SER A 1 182 ? 21.804 -3.038 -26.027 1.00 80.56 182 SER A O 1
ATOM 1363 N N . ARG A 1 183 ? 21.701 -3.389 -23.811 1.00 80.31 183 ARG A N 1
ATOM 1364 C CA . ARG A 1 183 ? 23.158 -3.390 -23.585 1.00 80.31 183 ARG A CA 1
ATOM 1365 C C . ARG A 1 183 ? 23.780 -4.761 -23.831 1.00 80.31 183 ARG A C 1
ATOM 1367 O O . ARG A 1 183 ? 24.922 -4.813 -24.263 1.00 80.31 183 ARG A O 1
ATOM 1374 N N . ILE A 1 184 ? 23.043 -5.833 -23.545 1.00 80.25 184 ILE A N 1
ATOM 1375 C CA . ILE A 1 184 ? 23.509 -7.217 -23.731 1.00 80.25 184 ILE A CA 1
ATOM 1376 C C . ILE A 1 184 ? 23.187 -7.773 -25.125 1.00 80.25 184 ILE A C 1
ATOM 1378 O O . ILE A 1 184 ? 23.776 -8.770 -25.539 1.00 80.25 184 ILE A O 1
ATOM 1382 N N . ALA A 1 185 ? 22.258 -7.146 -25.853 1.00 73.44 185 ALA A N 1
ATOM 1383 C CA . ALA A 1 185 ? 21.992 -7.465 -27.248 1.00 73.44 185 ALA A CA 1
ATOM 1384 C C . ALA A 1 185 ? 23.261 -7.222 -28.080 1.00 73.44 185 ALA A C 1
ATOM 1386 O O . ALA A 1 185 ? 23.774 -6.103 -28.130 1.00 73.44 185 ALA A O 1
ATOM 1387 N N . ARG A 1 186 ? 23.776 -8.278 -28.719 1.00 60.56 186 ARG A N 1
ATOM 1388 C CA . ARG A 1 186 ? 24.895 -8.162 -29.661 1.00 60.56 186 ARG A CA 1
ATOM 1389 C C . ARG A 1 186 ? 24.432 -7.348 -30.879 1.00 60.56 186 ARG A C 1
ATOM 1391 O O . ARG A 1 186 ? 23.303 -7.574 -31.320 1.00 60.56 186 ARG A O 1
ATOM 1398 N N . PRO A 1 187 ? 25.254 -6.429 -31.417 1.00 58.16 187 PRO A N 1
ATOM 1399 C CA . PRO A 1 187 ? 24.986 -5.842 -32.725 1.00 58.16 187 PRO A CA 1
ATOM 1400 C C . PRO A 1 187 ? 24.825 -6.976 -33.737 1.00 58.16 187 PRO A C 1
ATOM 1402 O O . PRO A 1 187 ? 25.589 -7.947 -33.692 1.00 58.16 187 PRO A O 1
ATOM 1405 N N . ASP A 1 188 ? 23.842 -6.883 -34.628 1.00 53.66 188 ASP A N 1
ATOM 1406 C CA . ASP A 1 188 ? 23.895 -7.722 -35.820 1.00 53.66 188 ASP A CA 1
ATOM 1407 C C . ASP A 1 188 ? 25.086 -7.271 -36.691 1.00 53.66 188 ASP A C 1
ATOM 1409 O O . ASP A 1 188 ? 25.692 -6.222 -36.452 1.00 53.66 188 ASP A O 1
ATOM 1413 N N . GLY A 1 189 ? 25.475 -8.074 -37.682 1.00 51.78 189 GLY A N 1
ATOM 1414 C CA . GLY A 1 189 ? 26.636 -7.791 -38.539 1.00 51.78 189 GLY A CA 1
ATOM 1415 C C . GLY A 1 189 ? 26.588 -6.451 -39.297 1.00 51.78 189 GLY A C 1
ATOM 1416 O O . GLY A 1 189 ? 27.559 -6.120 -39.967 1.00 51.78 189 GLY A O 1
ATOM 1417 N N . SER A 1 190 ? 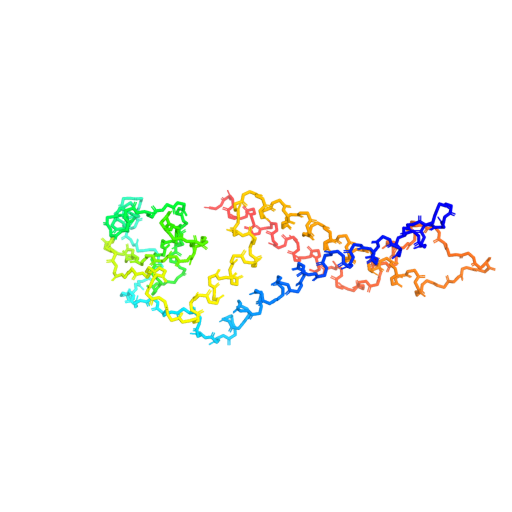25.500 -5.676 -39.187 1.00 53.53 190 SER A N 1
ATOM 1418 C CA . SER A 1 190 ? 25.369 -4.315 -39.721 1.00 53.53 190 SER A CA 1
ATOM 1419 C C . SER A 1 190 ? 25.752 -3.209 -38.721 1.00 53.53 190 SER A C 1
ATOM 1421 O O . SER A 1 190 ? 25.739 -2.028 -39.064 1.00 53.53 190 SER A O 1
ATOM 1423 N N . GLY A 1 191 ? 26.079 -3.565 -37.472 1.00 51.81 191 GLY A N 1
ATOM 1424 C CA . GLY A 1 191 ? 26.330 -2.608 -36.390 1.00 51.81 191 GLY A CA 1
ATOM 1425 C C . GLY A 1 191 ? 25.058 -1.955 -35.833 1.00 51.81 191 GLY A C 1
ATOM 1426 O O . GLY A 1 191 ? 25.136 -1.201 -34.859 1.00 51.81 191 GLY A O 1
ATOM 1427 N N . ALA A 1 192 ? 23.885 -2.259 -36.398 1.00 52.12 192 ALA A N 1
ATOM 1428 C CA . ALA A 1 192 ? 22.600 -1.818 -35.886 1.00 52.12 192 ALA A CA 1
ATOM 1429 C C . ALA A 1 192 ? 22.113 -2.751 -34.764 1.00 52.12 192 ALA A C 1
ATOM 1431 O O . ALA A 1 192 ? 22.274 -3.971 -34.787 1.00 52.12 192 ALA A O 1
ATOM 1432 N N . VAL A 1 193 ? 21.505 -2.166 -33.732 1.00 52.59 193 VAL A N 1
ATOM 1433 C CA . VAL A 1 193 ? 20.789 -2.937 -32.712 1.00 52.59 193 VAL A CA 1
ATOM 1434 C C . VAL A 1 193 ? 19.384 -3.170 -33.247 1.00 52.59 193 VAL A C 1
ATOM 1436 O O . VAL A 1 193 ? 18.634 -2.207 -33.410 1.00 52.59 193 VAL A O 1
ATOM 1439 N N . ALA A 1 194 ? 19.053 -4.433 -33.521 1.00 51.41 194 ALA A N 1
ATOM 1440 C CA . ALA A 1 194 ? 17.750 -4.858 -34.018 1.00 51.41 194 ALA A CA 1
ATOM 1441 C C . ALA A 1 194 ? 16.581 -4.179 -33.268 1.00 51.41 194 ALA A C 1
ATOM 1443 O O . ALA A 1 194 ? 16.605 -4.020 -32.044 1.00 51.41 194 ALA A O 1
ATOM 1444 N N . GLU A 1 195 ? 15.580 -3.777 -34.053 1.00 54.53 195 GLU A N 1
ATOM 1445 C CA . GLU A 1 195 ? 14.317 -3.097 -33.730 1.00 54.53 195 GLU A CA 1
ATOM 1446 C C . GLU A 1 195 ? 13.671 -3.398 -32.346 1.00 54.53 195 GLU A C 1
ATOM 1448 O O . GLU A 1 195 ? 13.867 -4.463 -31.751 1.00 54.53 195 GLU A O 1
ATOM 1453 N N . PRO A 1 196 ? 12.793 -2.503 -31.833 1.00 52.16 196 PRO A N 1
ATOM 1454 C CA . PRO A 1 196 ? 12.145 -2.612 -30.517 1.00 52.16 196 PRO A CA 1
ATOM 1455 C C . PRO A 1 196 ? 11.429 -3.943 -30.250 1.00 52.16 196 PRO A C 1
ATOM 1457 O O . PRO A 1 196 ? 11.379 -4.372 -29.093 1.00 52.16 196 PRO A O 1
ATOM 1460 N N . GLN A 1 197 ? 10.929 -4.614 -31.294 1.00 53.47 197 GLN A N 1
ATOM 1461 C CA . GLN A 1 197 ? 10.254 -5.913 -31.197 1.00 53.47 197 GLN A CA 1
ATOM 1462 C C . GLN A 1 197 ? 11.162 -7.015 -30.606 1.00 53.47 197 GLN A C 1
ATOM 1464 O O . GLN A 1 197 ? 10.672 -7.929 -29.944 1.00 53.47 197 GLN A O 1
ATOM 1469 N N . GLY A 1 198 ? 12.492 -6.888 -30.726 1.00 63.50 198 GLY A N 1
ATOM 1470 C CA . GLY A 1 198 ? 13.458 -7.833 -30.152 1.00 63.50 198 GLY A CA 1
ATOM 1471 C C . GLY A 1 198 ? 13.757 -7.629 -28.660 1.00 63.50 198 GLY A C 1
ATOM 1472 O O . GLY A 1 198 ? 14.111 -8.582 -27.967 1.00 63.50 198 GLY A O 1
ATOM 1473 N N . THR A 1 199 ? 13.586 -6.416 -28.118 1.00 72.56 199 THR A N 1
ATOM 1474 C CA . THR A 1 199 ? 13.970 -6.134 -26.716 1.00 72.56 199 THR A CA 1
ATOM 1475 C C . THR A 1 199 ? 13.065 -6.819 -25.698 1.00 72.56 199 THR A C 1
ATOM 1477 O O . THR A 1 199 ? 13.566 -7.371 -24.723 1.00 72.56 199 THR A O 1
ATOM 1480 N N . TRP A 1 200 ? 11.753 -6.866 -25.936 1.00 80.81 200 TRP A N 1
ATOM 1481 C CA . TRP A 1 200 ? 10.833 -7.611 -25.071 1.00 80.81 200 TRP A CA 1
ATOM 1482 C C . TRP A 1 200 ? 11.064 -9.116 -25.134 1.00 80.81 200 TRP A C 1
ATOM 1484 O O . TRP A 1 200 ? 11.048 -9.776 -24.098 1.00 80.81 200 TRP A O 1
ATOM 1494 N N . ALA A 1 201 ? 11.356 -9.653 -26.320 1.00 80.50 201 ALA A N 1
ATOM 1495 C CA . ALA A 1 201 ? 11.724 -11.055 -26.462 1.00 80.50 201 ALA A CA 1
ATOM 1496 C C . ALA A 1 201 ? 12.994 -11.381 -25.659 1.00 80.50 201 ALA A C 1
ATOM 1498 O O . ALA A 1 201 ? 13.044 -12.418 -25.002 1.00 80.50 201 ALA A O 1
ATOM 1499 N N . LEU A 1 202 ? 13.991 -10.488 -25.646 1.00 80.25 202 LEU A N 1
ATOM 1500 C CA . LEU A 1 202 ? 15.192 -10.637 -24.819 1.00 80.25 202 LEU A CA 1
ATOM 1501 C C . LEU A 1 202 ? 14.891 -10.548 -23.320 1.00 80.25 202 LEU A C 1
ATOM 1503 O O . LEU A 1 202 ? 15.412 -11.363 -22.567 1.00 80.25 202 LEU A O 1
ATOM 1507 N N . VAL A 1 203 ? 14.031 -9.621 -22.887 1.00 84.88 203 VAL A N 1
ATOM 1508 C CA . VAL A 1 203 ? 13.598 -9.528 -21.480 1.00 84.88 203 VAL A CA 1
ATOM 1509 C C . VAL A 1 203 ? 12.891 -10.818 -21.050 1.00 84.88 203 VAL A C 1
ATOM 1511 O O . VAL A 1 203 ? 13.272 -11.426 -20.054 1.00 84.88 203 VAL A O 1
ATOM 1514 N N . ILE A 1 204 ? 11.918 -11.294 -21.834 1.00 84.94 204 ILE A N 1
ATOM 1515 C CA . ILE A 1 204 ? 11.148 -12.512 -21.532 1.00 84.94 204 ILE A CA 1
ATOM 1516 C C . ILE A 1 204 ? 12.039 -13.760 -21.559 1.00 84.94 204 ILE A C 1
ATOM 1518 O O . ILE A 1 204 ? 11.894 -14.643 -20.714 1.00 84.94 204 ILE A O 1
ATOM 1522 N N . ARG A 1 205 ? 12.970 -13.856 -22.516 1.00 83.12 205 ARG A N 1
ATOM 1523 C CA . ARG A 1 205 ? 13.960 -14.944 -22.557 1.00 83.12 205 ARG A CA 1
ATOM 1524 C C . ARG A 1 205 ? 14.920 -14.870 -21.369 1.00 83.12 205 ARG A C 1
ATOM 1526 O O . ARG A 1 205 ? 15.222 -15.908 -20.793 1.00 83.12 205 ARG A O 1
ATOM 1533 N N . GLY A 1 206 ? 15.344 -13.667 -20.982 1.00 83.00 206 GLY A N 1
ATOM 1534 C CA . GLY A 1 206 ? 16.244 -13.419 -19.854 1.00 83.00 206 GLY A CA 1
ATOM 1535 C C . GLY A 1 206 ? 15.664 -13.824 -18.499 1.00 83.00 206 GLY A C 1
ATOM 1536 O O . GLY A 1 206 ? 16.417 -14.216 -17.616 1.00 83.00 206 GLY A O 1
ATOM 1537 N N . LEU A 1 207 ? 14.335 -13.826 -18.351 1.00 85.06 207 LEU A N 1
ATOM 1538 C CA . LEU A 1 207 ? 13.666 -14.377 -17.165 1.00 85.06 207 LEU A CA 1
ATOM 1539 C C . LEU A 1 207 ? 13.854 -15.901 -17.020 1.00 85.06 207 LEU A C 1
ATOM 1541 O O . LEU A 1 207 ? 13.604 -16.447 -15.948 1.00 85.06 207 LEU A O 1
ATOM 1545 N N . GLY A 1 208 ? 14.276 -16.608 -18.075 1.00 87.50 208 GLY A N 1
ATOM 1546 C CA . GLY A 1 208 ? 14.551 -18.043 -18.029 1.00 87.50 208 GLY A CA 1
ATOM 1547 C C . GLY A 1 208 ? 13.342 -18.854 -17.559 1.00 87.50 208 GLY A C 1
ATOM 1548 O O . GLY A 1 208 ? 12.237 -18.703 -18.085 1.00 87.50 208 GLY A O 1
ATOM 1549 N N . ILE A 1 209 ? 13.551 -19.718 -16.563 1.00 91.12 209 ILE A N 1
ATOM 1550 C CA . ILE A 1 209 ? 12.487 -20.515 -15.936 1.00 91.12 209 ILE A CA 1
ATOM 1551 C C . ILE A 1 209 ? 11.568 -19.672 -15.037 1.00 91.12 209 ILE A C 1
ATOM 1553 O O . ILE A 1 209 ? 10.391 -19.999 -14.8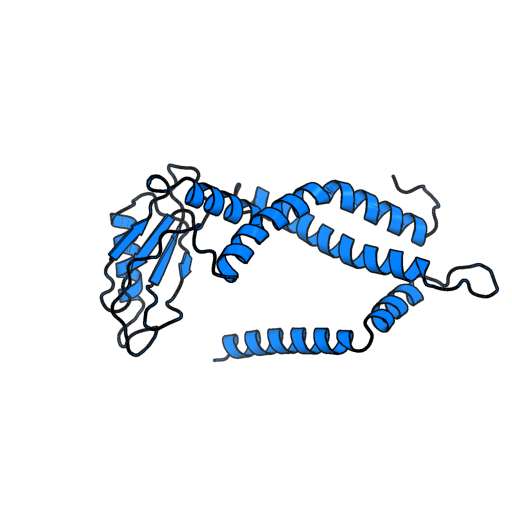88 1.00 91.12 209 ILE A O 1
ATOM 1557 N N . PHE A 1 210 ? 12.053 -18.546 -14.500 1.00 89.94 210 PHE A N 1
ATOM 1558 C CA . PHE A 1 210 ? 11.293 -17.718 -13.560 1.00 89.94 210 PHE A CA 1
ATOM 1559 C C . PHE A 1 210 ? 10.053 -17.082 -14.184 1.00 89.94 210 PHE A C 1
ATOM 1561 O O . PHE A 1 210 ? 9.093 -16.820 -13.469 1.00 89.94 210 PHE A O 1
ATOM 1568 N N . LYS A 1 211 ? 9.999 -16.906 -15.512 1.00 89.12 211 LYS A N 1
ATOM 1569 C CA . LYS A 1 211 ? 8.768 -16.457 -16.190 1.00 89.12 211 LYS A CA 1
ATOM 1570 C C . LYS A 1 211 ? 7.572 -17.364 -15.875 1.00 89.12 211 LYS A C 1
ATOM 1572 O O . LYS A 1 211 ? 6.466 -16.868 -15.707 1.00 89.12 211 LYS A O 1
ATOM 1577 N N . TRP A 1 212 ? 7.801 -18.671 -15.739 1.00 91.75 212 TRP A N 1
ATOM 1578 C CA . TRP A 1 212 ? 6.756 -19.624 -15.377 1.00 91.75 212 TRP A CA 1
ATOM 1579 C C . TRP A 1 212 ? 6.389 -19.522 -13.902 1.00 91.75 212 TRP A C 1
ATOM 1581 O O . TRP A 1 212 ? 5.211 -19.588 -13.581 1.00 91.75 212 TRP A O 1
ATOM 1591 N N . ALA A 1 213 ? 7.361 -19.272 -13.021 1.00 92.12 213 ALA A N 1
ATOM 1592 C CA . ALA A 1 213 ? 7.082 -18.986 -11.615 1.00 92.12 213 ALA A CA 1
ATOM 1593 C C . ALA A 1 213 ? 6.205 -17.730 -11.458 1.00 92.12 213 ALA A C 1
ATOM 1595 O O . ALA A 1 213 ? 5.234 -17.760 -10.710 1.00 92.12 213 ALA A O 1
ATOM 1596 N N . TYR A 1 214 ? 6.477 -16.660 -12.217 1.00 87.81 214 TYR A N 1
ATOM 1597 C CA . TYR A 1 214 ? 5.630 -15.460 -12.233 1.00 87.81 214 TYR A CA 1
ATOM 1598 C C . TYR A 1 214 ? 4.222 -15.737 -12.774 1.00 87.81 214 TYR A C 1
ATOM 1600 O O . TYR A 1 214 ? 3.250 -15.240 -12.211 1.00 87.81 214 TYR A O 1
ATOM 1608 N N . VAL A 1 215 ? 4.094 -16.545 -13.832 1.00 91.38 215 VAL A N 1
ATOM 1609 C CA . VAL A 1 215 ? 2.785 -16.956 -14.371 1.00 91.38 215 VAL A CA 1
ATOM 1610 C C . VAL A 1 215 ? 2.007 -17.781 -13.346 1.00 91.38 215 VAL A C 1
ATOM 1612 O O . VAL A 1 215 ? 0.839 -17.495 -13.108 1.00 91.38 215 VAL A O 1
ATOM 1615 N N . LEU A 1 216 ? 2.645 -18.759 -12.701 1.00 94.44 216 LEU A N 1
ATOM 1616 C CA . LEU A 1 216 ? 2.021 -19.572 -11.654 1.00 94.44 216 LEU A CA 1
ATOM 1617 C C . LEU A 1 216 ? 1.605 -18.724 -10.451 1.00 94.44 216 LEU A C 1
ATOM 1619 O O . LEU A 1 216 ? 0.507 -18.909 -9.938 1.00 94.44 216 LEU A O 1
ATOM 1623 N N . LEU A 1 217 ? 2.439 -17.767 -10.037 1.00 93.06 217 LEU A N 1
ATOM 1624 C CA . LEU A 1 217 ? 2.098 -16.821 -8.979 1.00 93.06 217 LEU A CA 1
ATOM 1625 C C . LEU A 1 217 ? 0.864 -15.991 -9.357 1.00 93.06 217 LEU A C 1
ATOM 1627 O O . LEU A 1 217 ? -0.064 -15.885 -8.560 1.00 93.06 217 LEU A O 1
ATOM 1631 N N . ALA A 1 218 ? 0.823 -15.441 -10.574 1.00 90.94 218 ALA A N 1
ATOM 1632 C CA . ALA A 1 218 ? -0.318 -14.667 -11.055 1.00 90.94 218 ALA A CA 1
ATOM 1633 C C . ALA A 1 218 ? -1.601 -15.513 -11.112 1.00 90.94 218 ALA A C 1
ATOM 1635 O O . ALA A 1 218 ? -2.639 -15.085 -10.611 1.00 90.94 218 ALA A O 1
ATOM 1636 N N . LEU A 1 219 ? -1.522 -16.734 -11.650 1.00 95.19 219 LEU A N 1
ATOM 1637 C CA . LEU A 1 219 ? -2.645 -17.673 -11.682 1.00 95.19 219 LEU A CA 1
ATOM 1638 C C . LEU A 1 219 ? -3.107 -18.058 -10.273 1.00 95.19 219 LEU A C 1
ATOM 1640 O O . LEU A 1 219 ? -4.308 -18.094 -10.025 1.00 95.19 219 LEU A O 1
ATOM 1644 N N . GLY A 1 220 ? -2.178 -18.292 -9.344 1.00 94.25 220 GLY A N 1
ATOM 1645 C CA . GLY A 1 220 ? -2.483 -18.584 -7.944 1.00 94.25 220 GLY A CA 1
ATOM 1646 C C . GLY A 1 220 ? -3.205 -17.428 -7.251 1.00 94.25 220 GLY A C 1
ATOM 1647 O O . GLY A 1 220 ? -4.202 -17.651 -6.568 1.00 94.25 220 GLY A O 1
ATOM 1648 N N . ILE A 1 221 ? -2.768 -16.186 -7.484 1.00 90.62 221 ILE A N 1
ATOM 1649 C CA . ILE A 1 221 ? -3.453 -14.986 -6.981 1.00 90.62 221 ILE A CA 1
ATOM 1650 C C . ILE A 1 221 ? -4.865 -14.885 -7.576 1.00 90.62 221 ILE A C 1
ATOM 1652 O O . ILE A 1 221 ? -5.825 -14.715 -6.827 1.00 90.62 221 ILE A O 1
ATOM 1656 N N . CYS A 1 222 ? -5.022 -15.044 -8.894 1.00 91.69 222 CYS A N 1
ATOM 1657 C CA . CYS A 1 222 ? -6.336 -15.025 -9.544 1.00 91.69 222 CYS A CA 1
ATOM 1658 C C . CYS A 1 222 ? -7.264 -16.127 -9.014 1.00 91.69 222 CYS A C 1
ATOM 1660 O O . CYS A 1 222 ? -8.437 -15.861 -8.761 1.00 91.69 222 CYS A O 1
ATOM 1662 N N . ALA A 1 223 ? -6.744 -17.338 -8.807 1.00 93.00 223 ALA A N 1
ATOM 1663 C CA . ALA A 1 223 ? -7.501 -18.453 -8.254 1.00 93.00 223 ALA A CA 1
ATOM 1664 C C . ALA A 1 223 ? -7.946 -18.182 -6.810 1.00 93.00 223 ALA A C 1
ATOM 1666 O O . ALA A 1 223 ? -9.100 -18.438 -6.482 1.00 93.00 223 ALA A O 1
ATOM 1667 N N . MET A 1 224 ? -7.080 -17.609 -5.963 1.00 90.31 224 MET A N 1
ATOM 1668 C CA . MET A 1 224 ? -7.456 -17.207 -4.600 1.00 90.31 224 MET A CA 1
ATOM 1669 C C . MET A 1 224 ? -8.541 -16.127 -4.590 1.00 90.31 224 MET A C 1
ATOM 1671 O O . MET A 1 224 ? -9.465 -16.201 -3.781 1.00 90.31 224 MET A O 1
ATOM 1675 N N . ILE A 1 225 ? -8.445 -15.134 -5.481 1.00 87.19 225 ILE A N 1
ATOM 1676 C CA . ILE A 1 225 ? -9.459 -14.079 -5.612 1.00 87.19 225 ILE A CA 1
ATOM 1677 C C . ILE A 1 225 ? -10.792 -14.683 -6.061 1.00 87.19 225 ILE A C 1
ATOM 1679 O O . ILE A 1 225 ? -11.817 -14.397 -5.452 1.00 87.19 225 ILE A O 1
ATOM 1683 N N . ALA A 1 226 ? -10.777 -15.542 -7.083 1.00 86.19 226 ALA A N 1
ATOM 1684 C CA . ALA A 1 226 ? -11.976 -16.218 -7.563 1.00 86.19 226 ALA A CA 1
ATOM 1685 C C . ALA A 1 226 ? -12.594 -17.094 -6.466 1.00 86.19 226 ALA A C 1
ATOM 1687 O O . ALA A 1 226 ? -13.779 -16.971 -6.190 1.00 86.19 226 ALA A O 1
ATOM 1688 N N . TYR A 1 227 ? -11.790 -17.909 -5.780 1.00 89.31 227 TYR A N 1
ATOM 1689 C CA . TYR A 1 227 ? -12.263 -18.741 -4.675 1.00 89.31 227 TYR A CA 1
ATOM 1690 C C . TYR A 1 227 ? -12.972 -17.909 -3.601 1.00 89.31 227 TYR A C 1
ATOM 1692 O O . TYR A 1 227 ? -14.085 -18.239 -3.224 1.00 89.31 227 TYR A O 1
ATOM 1700 N N . ARG A 1 228 ? -12.386 -16.784 -3.172 1.00 79.12 228 ARG A N 1
ATOM 1701 C CA . ARG A 1 228 ? -13.013 -15.886 -2.186 1.00 79.12 228 ARG A CA 1
ATOM 1702 C C . ARG A 1 228 ? -14.250 -15.141 -2.691 1.00 79.12 228 ARG A C 1
ATOM 1704 O O . ARG A 1 228 ? -15.011 -14.647 -1.874 1.00 79.12 228 ARG A O 1
ATOM 1711 N N . ALA A 1 229 ? -14.420 -14.996 -4.001 1.00 76.25 229 ALA A N 1
ATOM 1712 C CA . ALA A 1 22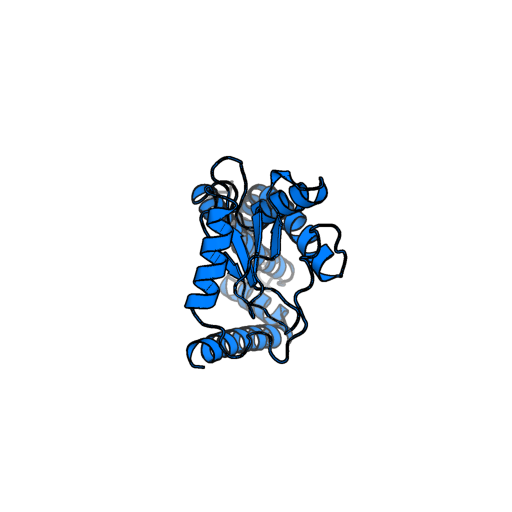9 ? -15.604 -14.366 -4.578 1.00 76.25 229 ALA A CA 1
ATOM 1713 C C . ALA A 1 229 ? -16.789 -15.341 -4.710 1.00 76.25 229 ALA A C 1
ATOM 1715 O O . ALA A 1 229 ? -17.925 -14.890 -4.833 1.00 76.25 229 ALA A O 1
ATOM 1716 N N . PHE A 1 230 ? -16.525 -16.654 -4.712 1.00 69.31 230 PHE A N 1
ATOM 1717 C CA . PHE A 1 230 ? -17.520 -17.707 -4.948 1.00 69.31 230 PHE A CA 1
ATOM 1718 C C . PHE A 1 230 ? -17.713 -18.684 -3.770 1.00 69.31 230 PHE A C 1
ATOM 1720 O O . PHE A 1 230 ? -18.548 -19.581 -3.885 1.00 69.31 230 PHE A O 1
ATOM 1727 N N . ALA A 1 231 ? -16.961 -18.532 -2.676 1.00 57.00 231 ALA A N 1
ATOM 1728 C CA . ALA A 1 231 ? -17.089 -19.285 -1.424 1.00 57.00 231 ALA A CA 1
ATOM 1729 C C . ALA A 1 231 ? -17.656 -18.390 -0.319 1.00 57.00 231 ALA A C 1
ATOM 1731 O O . ALA A 1 231 ? -18.471 -18.904 0.477 1.00 57.00 231 ALA A O 1
#

Foldseek 3Di:
DQDVPDDPLSNLVVLLVVLCVVLVVLVVLLVLLVVLVVCVVVPVPPQDDDPDWAPQDPFLQDDPQDPVLQVLLVVQLCVVAVQWDPWDWDGGPHSRAFTWIWGDGPVDQFFTRLKIWTAHSVRSHTPDTDHNVNDDPSNVVNRSSVCSNCQRRPPPVSNVVCVVSVVSVVSSVVSVQLSVLQVPQDQDPVNDRDDPVVSVVSSCVVCPCCNVVVVVVVVVVVVVVVVVVVD

pLDDT: mean 82.47, std 11.61, range [51.41, 96.88]

Sequence (231 aa):
MPVKGADPRTRRAAWHRLTGVWIAPFLIASALGSAVFFANAVGWKVWMPEPDAVAQRADPVPAGFDGAVLDRIVVGCRERLPAFRDIVVLMPGSPADPVRVEGVDSTVWAPLGGIVCIGDPATGQVTQMMPHSSGNAMQVIKTVATAIHYGTWSGWLSLILWLVFGLGSVFLALTGAQVYASRIARPDGSGAVAEPQGTWALVIRGLGIFKWAYVLLALGICAMIAYRAFA

Secondary structure (DSSP, 8-state):
-PPTT--HHHHHHHHHHHHHHHHHHHHHHHHHHHHHHHHHHTT---SSPPPPPPPP-SSSS-TT--HHHHHHHHHHHHHH-TTEEEEEEE--SSTTPPEEEEEEETTS---TTSEEEEE-TTT--EEEEE-GGG--HHHHHHHHHHHHHHT-SSTHHHHHHHHHHHHHHHHHHHHHHHHHHHHHSPPPTTS----HHHHHHHHHHHTTTHHHHHHHHHHHHHHHHHHHHH-